Protein AF-A0A7D5VHL8-F1 (afdb_monomer_lite)

Sequence (225 aa):
MEPAWRPARVWLAHGKPDTALLARLDRTSLWRVLCEPDAEGSFYRVLLALLDDAEPLGPAGEFLARLASCPGGEVAVSTLLSQLATYTARSESSEVTERAVGLWRAALDANLPAAALRGAGHFVFAAGFDQDLWLELTVATLAQQPDLEDADYLVKRAARTPASPGAQSIAAAALDHGPVNGYRSRTVRRAADLYAAAPAENTPEREALRVALINAGAIDAAYGS

pLDDT: mean 90.35, std 9.44, range [46.06, 98.62]

Secondary structure (DSSP, 8-state):
---THHHHHHHHHH----HHHHHHS-HHHHHHHHTSTT-HHHHHHHHHHHHTT-GGG--HHHHHHHHHTSTTHHHHHHHHHHHHHHHHHH---HHHHHHHHHHHHHHHHTT--GGGGGGGGGGGG-TTS-HHHHHHHHHHHHHH-S--TTHHHHHHHHTTSTTSHHHHHHHHHHHHTS--STTHHHHHHHHHHHHHHS-SS--HHHHHHHHHHHHTT-HHHHH--

Structure (mmCIF, N/CA/C/O backbone):
data_AF-A0A7D5VHL8-F1
#
_entry.id   AF-A0A7D5VHL8-F1
#
loop_
_atom_site.group_PDB
_atom_site.id
_atom_site.type_symbol
_atom_site.label_atom_id
_atom_site.label_alt_id
_atom_site.label_comp_id
_atom_site.label_asym_id
_atom_site.label_entity_id
_atom_site.label_seq_id
_atom_site.pdbx_PDB_ins_code
_atom_site.Cartn_x
_atom_site.Cartn_y
_atom_site.Cartn_z
_atom_site.occupancy
_atom_site.B_iso_or_equiv
_atom_site.auth_seq_id
_atom_site.auth_comp_id
_atom_site.auth_asym_id
_atom_site.auth_atom_id
_atom_site.pdbx_PDB_model_num
ATOM 1 N N . MET A 1 1 ? -18.638 -1.218 40.439 1.00 46.06 1 MET A N 1
ATOM 2 C CA . MET A 1 1 ? -18.248 -0.615 39.147 1.00 46.06 1 MET A CA 1
ATOM 3 C C . MET A 1 1 ? -17.234 -1.532 38.504 1.00 46.06 1 MET A C 1
ATOM 5 O O . MET A 1 1 ? -16.158 -1.699 39.066 1.00 46.06 1 MET A O 1
ATOM 9 N N . GLU A 1 2 ? -17.581 -2.174 37.391 1.00 52.50 2 GLU A N 1
ATOM 10 C CA . GLU A 1 2 ? -16.559 -2.834 36.578 1.00 52.50 2 GLU A CA 1
ATOM 11 C C . GLU A 1 2 ? -15.638 -1.765 35.977 1.00 52.50 2 GLU A C 1
ATOM 13 O O . GLU A 1 2 ? -16.123 -0.699 35.589 1.00 52.50 2 GLU A O 1
ATOM 18 N N . PRO A 1 3 ? -14.318 -1.996 35.914 1.00 58.75 3 PRO A N 1
ATOM 19 C CA . PRO A 1 3 ? -13.416 -1.037 35.301 1.00 58.75 3 PRO A CA 1
ATOM 20 C C . PRO A 1 3 ? -13.814 -0.811 33.838 1.00 58.75 3 PRO A C 1
ATOM 22 O O . PRO A 1 3 ? -13.892 -1.775 33.078 1.00 58.75 3 PRO A O 1
ATOM 25 N N . ALA A 1 4 ? -14.001 0.445 33.423 1.00 61.06 4 ALA A N 1
ATOM 26 C CA . ALA A 1 4 ? -14.393 0.818 32.055 1.00 61.06 4 ALA A CA 1
ATOM 27 C C . ALA A 1 4 ? -13.437 0.300 30.952 1.00 61.06 4 ALA A C 1
ATOM 29 O O . ALA A 1 4 ? -13.804 0.256 29.781 1.00 61.06 4 ALA A O 1
ATOM 30 N N . TRP A 1 5 ? -12.234 -0.163 31.319 1.00 58.91 5 TRP A N 1
ATOM 31 C CA . TRP A 1 5 ? -11.288 -0.821 30.413 1.00 58.91 5 TRP A CA 1
ATOM 32 C C . TRP A 1 5 ? -11.603 -2.280 30.098 1.00 58.91 5 TRP A C 1
ATOM 34 O O . TRP A 1 5 ? -11.213 -2.759 29.033 1.00 58.91 5 TRP A O 1
ATOM 44 N N . ARG A 1 6 ? -12.325 -2.990 30.972 1.00 75.12 6 ARG A N 1
ATOM 45 C CA . ARG A 1 6 ? -12.682 -4.392 30.724 1.00 75.12 6 ARG A CA 1
ATOM 46 C C . ARG A 1 6 ? -13.590 -4.548 29.499 1.00 75.12 6 ARG A C 1
ATOM 48 O O . ARG A 1 6 ? -13.253 -5.388 28.671 1.00 75.12 6 ARG A O 1
ATOM 55 N N . PRO A 1 7 ? -14.650 -3.734 29.304 1.00 81.12 7 PRO A N 1
ATOM 56 C CA . PRO A 1 7 ? -15.455 -3.787 28.083 1.00 81.12 7 PRO A CA 1
ATOM 57 C C . PRO A 1 7 ? -14.637 -3.592 26.801 1.00 81.12 7 PRO A C 1
ATOM 59 O O . PRO A 1 7 ? -14.785 -4.370 25.862 1.00 81.12 7 PRO A O 1
ATOM 62 N N . ALA A 1 8 ? -13.730 -2.609 26.779 1.00 83.94 8 ALA A N 1
ATOM 63 C CA . ALA A 1 8 ? -12.878 -2.346 25.620 1.00 83.94 8 ALA A CA 1
ATOM 64 C C . ALA A 1 8 ? -11.925 -3.513 25.329 1.00 83.94 8 ALA A C 1
ATOM 66 O O . ALA A 1 8 ? -11.860 -3.982 24.196 1.00 83.94 8 ALA A O 1
ATOM 67 N N . ARG A 1 9 ? -11.236 -4.037 26.352 1.00 84.19 9 ARG A N 1
ATOM 68 C CA . ARG A 1 9 ? -10.316 -5.169 26.175 1.00 84.19 9 ARG A CA 1
ATOM 69 C C . ARG A 1 9 ? -11.050 -6.447 25.751 1.00 84.19 9 ARG A C 1
ATOM 71 O O . ARG A 1 9 ? -10.564 -7.166 24.884 1.00 84.19 9 ARG A O 1
ATOM 78 N N . VAL A 1 10 ? -12.223 -6.725 26.324 1.00 85.25 10 VAL A N 1
ATOM 79 C CA . VAL A 1 10 ? -13.041 -7.893 25.949 1.00 85.25 10 VAL A CA 1
ATOM 80 C C . VAL A 1 10 ? -13.522 -7.779 24.504 1.00 85.25 10 VAL A C 1
ATOM 82 O O . VAL A 1 10 ? -13.441 -8.758 23.761 1.00 85.25 10 VAL A O 1
ATOM 85 N N . TRP A 1 11 ? -13.978 -6.596 24.084 1.00 86.50 11 TRP A N 1
ATOM 86 C CA . TRP A 1 11 ? -14.375 -6.374 22.696 1.00 86.50 11 TRP A CA 1
ATOM 87 C C . TRP A 1 11 ? -13.192 -6.523 21.731 1.00 86.50 11 TRP A C 1
ATOM 89 O O . TRP A 1 11 ? -13.307 -7.238 20.741 1.00 86.50 11 TRP A O 1
ATOM 99 N N . LEU A 1 12 ? -12.033 -5.942 22.041 1.00 85.94 12 LEU A N 1
ATOM 100 C CA . LEU A 1 12 ? -10.838 -6.080 21.204 1.00 85.94 12 LEU A CA 1
ATOM 101 C C . LEU A 1 12 ? -10.347 -7.533 21.090 1.00 85.94 12 LEU A C 1
ATOM 103 O O . LEU A 1 12 ? -9.818 -7.914 20.052 1.00 85.94 12 LEU A O 1
ATOM 107 N N . ALA A 1 13 ? -10.569 -8.372 22.104 1.00 83.75 13 ALA A N 1
ATOM 108 C CA . ALA A 1 13 ? -10.206 -9.788 22.048 1.00 83.75 13 ALA A CA 1
ATOM 109 C C . ALA A 1 13 ? -11.242 -10.655 21.298 1.00 83.75 13 ALA A C 1
ATOM 111 O O . ALA A 1 13 ? -10.891 -11.532 20.502 1.00 83.75 13 ALA A O 1
ATOM 112 N N . HIS A 1 14 ? -12.537 -10.433 21.540 1.00 81.81 14 HIS A N 1
ATOM 113 C CA . HIS A 1 14 ? -13.592 -11.392 21.167 1.00 81.81 14 HIS A CA 1
ATOM 114 C C . HIS A 1 14 ? -14.810 -10.776 20.473 1.00 81.81 14 HIS A C 1
ATOM 116 O O . HIS A 1 14 ? -15.692 -11.504 20.017 1.00 81.81 14 HIS A O 1
ATOM 122 N N . GLY A 1 15 ? -14.884 -9.453 20.416 1.00 77.75 15 GLY A N 1
ATOM 123 C CA . GLY A 1 15 ? -16.031 -8.717 19.918 1.00 77.75 15 GLY A CA 1
ATOM 124 C C . GLY A 1 15 ? -16.278 -8.905 18.426 1.00 77.75 15 GLY A C 1
ATOM 125 O O . GLY A 1 15 ? -15.373 -9.193 17.641 1.00 77.75 15 GLY A O 1
ATOM 126 N N . LYS A 1 16 ? -17.536 -8.714 18.037 1.00 79.50 16 LYS A N 1
ATOM 127 C CA . LYS A 1 16 ? -17.925 -8.490 16.644 1.00 79.50 16 LYS A CA 1
ATOM 128 C C . LYS A 1 16 ? -18.047 -6.982 16.396 1.00 79.50 16 LYS A C 1
ATOM 130 O O . LYS A 1 16 ? -18.300 -6.249 17.360 1.00 79.50 16 LYS A O 1
ATOM 135 N N . PRO A 1 17 ? -17.854 -6.515 15.154 1.00 76.81 17 PRO A N 1
ATOM 136 C CA . PRO A 1 17 ? -18.277 -5.173 14.784 1.00 76.81 17 PRO A CA 1
ATOM 137 C C . PRO A 1 17 ? -19.795 -5.086 14.990 1.00 76.81 17 PRO A C 1
ATOM 139 O O . PRO A 1 17 ? -20.558 -5.847 14.405 1.00 76.81 17 PRO A O 1
ATOM 142 N N . ASP A 1 18 ? -20.204 -4.261 15.948 1.00 81.81 18 ASP A N 1
ATOM 143 C CA . ASP A 1 18 ? -21.601 -3.980 16.269 1.00 81.81 18 ASP A CA 1
ATOM 144 C C . ASP A 1 18 ? -21.685 -2.501 16.635 1.00 81.81 18 ASP A C 1
ATOM 146 O O . ASP A 1 18 ? -21.065 -2.047 17.604 1.00 81.81 18 ASP A O 1
ATOM 150 N N . THR A 1 19 ? -22.420 -1.742 15.830 1.00 79.12 19 THR A N 1
ATOM 151 C CA . THR A 1 19 ? -22.494 -0.283 15.923 1.00 79.12 19 THR A CA 1
ATOM 152 C C . THR A 1 19 ? -23.014 0.181 17.284 1.00 79.12 19 THR A C 1
ATOM 154 O O . THR A 1 19 ? -22.469 1.116 17.875 1.00 79.12 19 THR A O 1
ATOM 157 N N . ALA A 1 20 ? -24.026 -0.495 17.835 1.00 81.81 20 ALA A N 1
ATOM 158 C CA . ALA A 1 20 ? -24.626 -0.122 19.114 1.00 81.81 20 ALA A CA 1
ATOM 159 C C . ALA A 1 20 ? -23.682 -0.403 20.291 1.00 81.81 20 ALA A C 1
ATOM 161 O O . ALA A 1 20 ? -23.607 0.387 21.237 1.00 81.81 20 ALA A O 1
ATOM 162 N N . LEU A 1 21 ? -22.935 -1.506 20.239 1.00 81.38 21 LEU A N 1
ATOM 163 C CA . LEU A 1 21 ? -21.923 -1.838 21.235 1.00 81.38 21 LEU A CA 1
ATOM 164 C C . LEU A 1 21 ? -20.735 -0.877 21.153 1.00 81.38 21 LEU A C 1
ATOM 166 O O . LEU A 1 21 ? -20.319 -0.339 22.179 1.00 81.38 21 LEU A O 1
ATOM 170 N N . LEU A 1 22 ? -20.228 -0.612 19.948 1.00 82.81 22 LEU A N 1
ATOM 171 C CA . LEU A 1 22 ? -19.111 0.305 19.715 1.00 82.81 22 LEU A CA 1
ATOM 172 C C . LEU A 1 22 ? -19.430 1.745 20.141 1.00 82.81 22 LEU A C 1
ATOM 174 O O . LEU A 1 22 ? -18.562 2.435 20.682 1.00 82.81 22 LEU A O 1
ATOM 178 N N . ALA A 1 23 ? -20.673 2.196 19.952 1.00 84.06 23 ALA A N 1
ATOM 179 C CA . ALA A 1 23 ? -21.136 3.505 20.420 1.00 84.06 23 ALA A CA 1
ATOM 180 C C . ALA A 1 23 ? -21.144 3.621 21.956 1.00 84.06 23 ALA A C 1
ATOM 182 O O . ALA A 1 23 ? -21.039 4.720 22.499 1.00 84.06 23 ALA A O 1
ATOM 183 N N . ARG A 1 24 ? -21.242 2.492 22.669 1.00 84.44 24 ARG A N 1
ATOM 184 C CA . ARG A 1 24 ? -21.275 2.432 24.140 1.00 84.44 24 ARG A CA 1
ATOM 185 C C . ARG A 1 24 ? -19.906 2.209 24.778 1.00 84.44 24 ARG A C 1
ATOM 187 O O . ARG A 1 24 ? -19.804 2.284 26.004 1.00 84.44 24 ARG A O 1
ATOM 194 N N . LEU A 1 25 ? -18.870 1.910 23.992 1.00 84.31 25 LEU A N 1
ATOM 195 C CA . LEU A 1 25 ? -17.514 1.759 24.516 1.00 84.31 25 LEU A CA 1
ATOM 196 C C . LEU A 1 25 ? -16.964 3.114 24.976 1.00 84.31 25 LEU A C 1
ATOM 198 O O . LEU A 1 25 ? -17.013 4.104 24.245 1.00 84.31 25 LEU A O 1
ATOM 202 N N . ASP A 1 26 ? -16.376 3.143 26.175 1.00 86.12 26 ASP A N 1
ATOM 203 C CA . ASP A 1 26 ? -15.613 4.305 26.630 1.00 86.12 26 ASP A CA 1
ATOM 204 C C . ASP A 1 26 ? -14.389 4.501 25.726 1.00 86.12 26 ASP A C 1
ATOM 206 O O . ASP A 1 26 ? -13.457 3.689 25.718 1.00 86.12 26 ASP A O 1
ATOM 210 N N . ARG A 1 27 ? -14.383 5.612 24.984 1.00 86.56 27 ARG A N 1
ATOM 211 C CA . ARG A 1 27 ? -13.317 5.972 24.040 1.00 86.56 27 ARG A CA 1
ATOM 212 C C . ARG A 1 27 ? -11.963 6.045 24.719 1.00 86.56 27 ARG A C 1
ATOM 214 O O . ARG A 1 27 ? -10.974 5.579 24.163 1.00 86.56 27 ARG A O 1
ATOM 221 N N . THR A 1 28 ? -11.915 6.603 25.925 1.00 87.44 28 THR A N 1
ATOM 222 C CA . THR A 1 28 ? -10.659 6.762 26.664 1.00 87.44 28 THR A CA 1
ATOM 223 C C . THR A 1 28 ? -10.057 5.402 26.987 1.00 87.44 28 THR A C 1
ATOM 225 O O . THR A 1 28 ? -8.856 5.191 26.833 1.00 87.44 28 THR A O 1
ATOM 228 N N . SER A 1 29 ? -10.896 4.457 27.403 1.00 86.19 29 SER A N 1
ATOM 229 C CA . SER A 1 29 ? -10.467 3.096 27.690 1.00 86.19 29 SER A CA 1
ATOM 230 C C . SER A 1 29 ? -10.122 2.287 26.443 1.00 86.19 29 SER A C 1
ATOM 232 O O . SER A 1 29 ? -9.168 1.519 26.506 1.00 86.19 29 SER A O 1
ATOM 234 N N . LEU A 1 30 ? -10.825 2.478 25.321 1.00 88.25 30 LEU A N 1
ATOM 235 C CA . LEU A 1 30 ? -10.459 1.867 24.038 1.00 88.25 30 LEU A CA 1
ATOM 236 C C . LEU A 1 30 ? -9.043 2.274 23.616 1.00 88.25 30 LEU A C 1
ATOM 238 O O . LEU A 1 30 ? -8.204 1.411 23.375 1.00 88.25 30 LEU A O 1
ATOM 242 N N . TRP A 1 31 ? -8.757 3.577 23.611 1.00 90.06 31 TRP A N 1
ATOM 243 C CA . TRP A 1 31 ? -7.435 4.090 23.243 1.00 90.06 31 TRP A CA 1
ATOM 244 C C . TRP A 1 31 ? -6.340 3.669 24.216 1.00 90.06 31 TRP A C 1
ATOM 246 O O . TRP A 1 31 ? -5.228 3.387 23.786 1.00 90.06 31 TRP A O 1
ATOM 256 N N . ARG A 1 32 ? -6.657 3.558 25.512 1.00 88.75 32 ARG A N 1
ATOM 257 C CA . ARG A 1 32 ? -5.708 3.040 26.502 1.00 88.75 32 ARG A CA 1
ATOM 258 C C . ARG A 1 32 ? -5.246 1.628 26.150 1.00 88.75 32 ARG A C 1
ATOM 260 O O . ARG A 1 32 ? -4.058 1.376 26.230 1.00 88.75 32 ARG A O 1
ATOM 267 N N . VAL A 1 33 ? -6.167 0.748 25.747 1.00 87.94 33 VAL A N 1
ATOM 268 C CA . VAL A 1 33 ? -5.831 -0.633 25.362 1.00 87.94 33 VAL A CA 1
ATOM 269 C C . VAL A 1 33 ? -5.127 -0.675 24.003 1.00 87.94 33 VAL A C 1
ATOM 271 O O . VAL A 1 33 ? -4.179 -1.429 23.845 1.00 87.94 33 VAL A O 1
ATOM 274 N N . LEU A 1 34 ? -5.546 0.139 23.029 1.00 88.25 34 LEU A N 1
ATOM 275 C CA . LEU A 1 34 ? -4.922 0.160 21.698 1.00 88.25 34 LEU A CA 1
ATOM 276 C C . LEU A 1 34 ? -3.485 0.694 21.698 1.00 88.25 34 LEU A C 1
ATOM 278 O O . LEU A 1 34 ? -2.695 0.258 20.870 1.00 88.25 34 LEU A O 1
ATOM 282 N N . CYS A 1 35 ? -3.146 1.613 22.607 1.00 89.06 35 CYS A N 1
ATOM 283 C CA . CYS A 1 35 ? -1.777 2.105 22.761 1.00 89.06 35 CYS A CA 1
ATOM 284 C C . CYS A 1 35 ? -0.907 1.213 23.684 1.00 89.06 35 CYS A C 1
ATOM 286 O O . CYS A 1 35 ? 0.214 1.609 24.007 1.00 89.06 35 CYS A O 1
ATOM 288 N N . GLU A 1 36 ? -1.400 0.063 24.170 1.00 86.44 36 GLU A N 1
ATOM 289 C CA . GLU A 1 36 ? -0.562 -0.893 24.912 1.00 86.44 36 GLU A CA 1
ATOM 290 C C . GLU A 1 36 ? 0.366 -1.656 23.941 1.00 86.44 36 GLU A C 1
ATOM 292 O O . GLU A 1 36 ? -0.081 -2.042 22.861 1.00 86.44 36 GLU A O 1
ATOM 297 N N . PRO A 1 37 ? 1.632 -1.936 24.315 1.00 72.56 37 PRO A N 1
ATOM 298 C CA . PRO A 1 37 ? 2.600 -2.595 23.428 1.00 72.56 37 PRO A CA 1
ATOM 299 C C . PRO A 1 37 ? 2.159 -3.964 22.881 1.00 72.56 37 PRO A C 1
ATOM 301 O O . PRO A 1 37 ? 2.514 -4.315 21.762 1.00 72.56 37 PRO A O 1
ATOM 304 N N . ASP A 1 38 ? 1.353 -4.719 23.636 1.00 69.88 38 ASP A N 1
ATOM 305 C CA . ASP A 1 38 ? 0.934 -6.089 23.294 1.00 69.88 38 ASP A CA 1
ATOM 306 C C . ASP A 1 38 ? -0.463 -6.154 22.638 1.00 69.88 38 ASP A C 1
ATOM 308 O O . ASP A 1 38 ? -1.176 -7.159 22.729 1.00 69.88 38 ASP A O 1
ATOM 312 N N . ALA A 1 39 ? -0.908 -5.071 21.994 1.00 69.50 39 ALA A N 1
ATOM 313 C CA . ALA A 1 39 ? -2.257 -4.968 21.440 1.00 69.50 39 ALA A CA 1
ATOM 314 C C . ALA A 1 39 ? -2.473 -5.713 20.101 1.00 69.50 39 ALA A C 1
ATOM 316 O O . ALA A 1 39 ? -3.564 -5.611 19.548 1.00 69.50 39 ALA A O 1
ATOM 317 N N . GLU A 1 40 ? -1.521 -6.499 19.582 1.00 62.25 40 GLU A N 1
ATOM 318 C CA . GLU A 1 40 ? -1.589 -7.100 18.230 1.00 62.25 40 GLU A CA 1
ATOM 319 C C . GLU A 1 40 ? -2.887 -7.872 17.925 1.00 62.25 40 GLU A C 1
ATOM 321 O O . GLU A 1 40 ? -3.483 -7.701 16.858 1.00 62.25 40 GLU A O 1
ATOM 326 N N . GLY A 1 41 ? -3.389 -8.677 18.872 1.00 62.81 41 GLY A N 1
ATOM 327 C CA . GLY A 1 41 ? -4.651 -9.419 18.705 1.00 62.81 41 GLY A CA 1
ATOM 328 C C . GLY A 1 41 ? -5.893 -8.523 18.563 1.00 62.81 41 GLY A C 1
ATOM 329 O O . GLY A 1 41 ? -6.932 -8.968 18.075 1.00 62.81 41 GLY A O 1
ATOM 330 N N . SER A 1 42 ? -5.770 -7.254 18.952 1.00 76.31 42 SER A N 1
ATOM 331 C CA . SER A 1 42 ? -6.830 -6.244 18.966 1.00 76.31 42 SER A CA 1
ATOM 332 C C . SER A 1 42 ? -7.054 -5.599 17.595 1.00 76.31 42 SER A C 1
ATOM 334 O O . SER A 1 42 ? -8.172 -5.177 17.286 1.00 76.31 42 SER A O 1
ATOM 336 N N . PHE A 1 43 ? -6.024 -5.544 16.741 1.00 82.12 43 PHE A N 1
ATOM 337 C CA . PHE A 1 43 ? -6.090 -4.825 15.461 1.00 82.12 43 PHE A CA 1
ATOM 338 C C . PHE A 1 43 ? -6.989 -5.510 14.437 1.00 82.12 43 PHE A C 1
ATOM 340 O O . PHE A 1 43 ? -7.682 -4.827 13.686 1.00 82.12 43 PHE A O 1
ATOM 347 N N . TYR A 1 44 ? -7.101 -6.839 14.482 1.00 83.00 44 TYR A N 1
ATOM 348 C CA . TYR A 1 44 ? -8.023 -7.558 13.605 1.00 83.00 44 TYR A CA 1
ATOM 349 C C . TYR A 1 44 ? -9.492 -7.179 13.869 1.00 83.00 44 TYR A C 1
ATOM 351 O O . TYR A 1 44 ? -10.298 -7.112 12.944 1.00 83.00 44 TYR A O 1
ATOM 359 N N . ARG A 1 45 ? -9.868 -6.879 15.122 1.00 86.69 45 ARG A N 1
ATOM 360 C CA . ARG A 1 45 ? -11.236 -6.427 15.448 1.00 86.69 45 ARG A CA 1
ATOM 361 C C . ARG A 1 45 ? -11.493 -4.999 15.004 1.00 86.69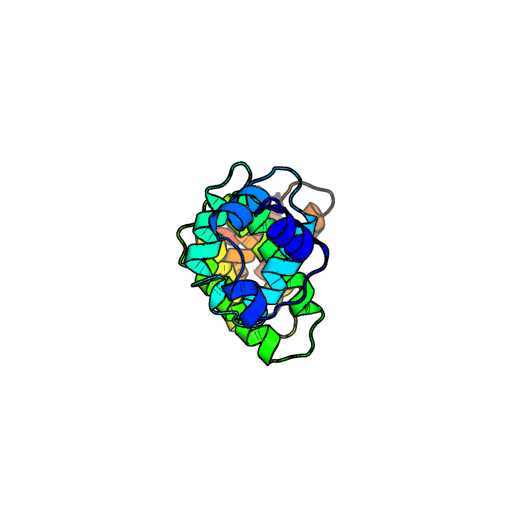 45 ARG A C 1
ATOM 363 O O . ARG A 1 45 ? -12.570 -4.717 14.484 1.00 86.69 45 ARG A O 1
ATOM 370 N N . VAL A 1 46 ? -10.500 -4.130 15.168 1.00 88.19 46 VAL A N 1
ATOM 371 C CA . VAL A 1 46 ? -10.537 -2.762 14.640 1.00 88.19 46 VAL A CA 1
ATOM 372 C C . VAL A 1 46 ? -10.694 -2.782 13.123 1.00 88.19 46 VAL A C 1
ATOM 374 O O . VAL A 1 46 ? -11.572 -2.103 12.605 1.00 88.19 46 VAL A O 1
ATOM 377 N N . LEU A 1 47 ? -9.916 -3.611 12.424 1.00 89.31 47 LEU A N 1
ATOM 378 C CA . LEU A 1 47 ? -10.011 -3.797 10.979 1.00 89.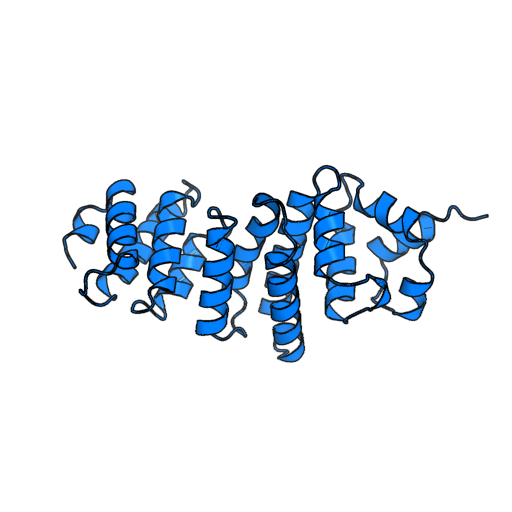31 47 LEU A CA 1
ATOM 379 C C . LEU A 1 47 ? -11.435 -4.162 10.543 1.00 89.31 47 LEU A C 1
ATOM 381 O O . LEU A 1 47 ? -11.985 -3.522 9.653 1.00 89.31 47 LEU A O 1
ATOM 385 N N . LEU A 1 48 ? -12.039 -5.170 11.179 1.00 87.50 48 LEU A N 1
ATOM 386 C CA . LEU A 1 48 ? -13.403 -5.589 10.851 1.00 87.50 48 LEU A CA 1
ATOM 387 C C . LEU A 1 48 ? -14.430 -4.480 11.110 1.00 87.50 48 LEU A C 1
ATOM 389 O O . LEU A 1 48 ? -15.376 -4.357 10.347 1.00 87.50 48 LEU A O 1
ATOM 393 N N . ALA A 1 49 ? -14.246 -3.671 12.155 1.00 88.38 49 ALA A N 1
ATOM 394 C CA . ALA A 1 49 ? -15.118 -2.531 12.428 1.00 88.38 49 ALA A CA 1
ATOM 395 C C . ALA A 1 49 ? -14.951 -1.399 11.402 1.00 88.38 49 ALA A C 1
ATOM 397 O O . ALA A 1 49 ? -15.947 -0.838 10.960 1.00 88.38 49 ALA A O 1
ATOM 398 N N . LEU A 1 50 ? -13.721 -1.100 10.975 1.00 87.88 50 LEU A N 1
ATOM 399 C CA . LEU A 1 50 ? -13.462 -0.125 9.910 1.00 87.88 50 LEU A CA 1
ATOM 400 C C . LEU A 1 50 ? -14.037 -0.588 8.559 1.00 87.88 50 LEU A C 1
ATOM 402 O O . LEU A 1 50 ? -14.548 0.224 7.797 1.00 87.88 50 LEU A O 1
ATOM 406 N N . LEU A 1 51 ? -13.997 -1.894 8.275 1.00 87.06 51 LEU A N 1
ATOM 407 C CA . LEU A 1 51 ? -14.598 -2.496 7.079 1.00 87.06 51 LEU A CA 1
ATOM 408 C C . LEU A 1 51 ? -16.127 -2.582 7.115 1.00 87.06 51 LEU A C 1
ATOM 410 O O . LEU A 1 51 ? -16.735 -2.784 6.068 1.00 87.06 51 LEU A O 1
ATOM 414 N N . ASP A 1 52 ? -16.758 -2.477 8.278 1.00 82.69 52 ASP A N 1
ATOM 415 C CA . ASP A 1 52 ? -18.222 -2.445 8.394 1.00 82.69 52 ASP A CA 1
ATOM 416 C C . ASP A 1 52 ? -18.768 -1.009 8.304 1.00 82.69 52 ASP A C 1
ATOM 418 O O . ASP A 1 52 ? -19.947 -0.778 8.547 1.00 82.69 52 ASP A O 1
ATOM 422 N N . ASP A 1 53 ? -17.889 -0.042 7.994 1.00 67.88 53 ASP A N 1
ATOM 423 C CA . ASP A 1 53 ? -18.143 1.397 8.111 1.00 67.88 53 ASP A CA 1
ATOM 424 C C . ASP A 1 53 ? -18.800 1.732 9.452 1.00 67.88 53 ASP A C 1
ATOM 426 O O . ASP A 1 53 ? -19.790 2.461 9.547 1.00 67.88 53 ASP A O 1
ATOM 430 N N . ALA A 1 54 ? -18.273 1.123 10.521 1.00 59.41 54 ALA A N 1
ATOM 431 C CA . ALA A 1 54 ? -18.755 1.386 11.855 1.00 59.41 54 ALA A CA 1
ATOM 432 C C . ALA A 1 54 ? -18.375 2.828 12.217 1.00 59.41 54 ALA A C 1
ATOM 434 O O . ALA A 1 54 ? -17.362 3.078 12.881 1.00 59.41 54 ALA A O 1
ATOM 435 N N . GLU A 1 55 ? -19.281 3.744 11.873 1.00 63.38 55 GLU A N 1
ATOM 436 C CA . GLU A 1 55 ? -19.340 5.155 12.249 1.00 63.38 55 GLU A CA 1
ATOM 437 C C . GLU A 1 55 ? -18.898 5.420 13.700 1.00 63.38 55 GLU A C 1
ATOM 439 O O . GLU A 1 55 ? -18.223 6.424 13.943 1.00 63.38 55 GLU A O 1
ATOM 444 N N . PRO A 1 56 ? -19.146 4.522 14.686 1.00 71.69 56 PRO A N 1
ATOM 445 C CA . PRO A 1 56 ? -18.646 4.725 16.027 1.00 71.69 56 PRO A CA 1
ATOM 446 C C . PRO A 1 56 ? -17.134 4.909 16.098 1.00 71.69 56 PRO A C 1
ATOM 448 O O . PRO A 1 56 ? -16.697 5.661 16.956 1.00 71.69 56 PRO A O 1
ATOM 451 N N . LEU A 1 57 ? -16.301 4.237 15.295 1.00 81.81 57 LEU A N 1
ATOM 452 C CA . LEU A 1 57 ? -14.842 4.425 15.371 1.00 81.81 57 LEU A CA 1
ATOM 453 C C . LEU A 1 57 ? -14.379 5.817 14.915 1.00 81.81 57 LEU A C 1
ATOM 455 O O . LEU A 1 57 ? -13.276 6.221 15.289 1.00 81.81 57 LEU A O 1
ATOM 459 N N . GLY A 1 58 ? -15.262 6.569 14.257 1.00 85.31 58 GLY A N 1
ATOM 460 C CA . GLY A 1 58 ? -14.963 7.845 13.629 1.00 85.31 58 GLY A CA 1
ATOM 461 C C . GLY A 1 58 ? -14.342 7.659 12.241 1.00 85.31 58 GLY A C 1
ATOM 462 O O . GLY A 1 58 ? -14.172 6.526 11.782 1.00 85.31 58 GLY A O 1
ATOM 463 N N . PRO A 1 59 ? -13.989 8.766 11.568 1.00 89.75 59 PRO A N 1
ATOM 464 C CA . PRO A 1 59 ? -13.373 8.723 10.248 1.00 89.75 59 PRO A CA 1
ATOM 465 C C . PRO A 1 59 ? -12.088 7.888 10.254 1.00 89.75 59 PRO A C 1
ATOM 467 O O . PRO A 1 59 ? -11.230 8.058 11.123 1.00 89.75 59 PRO A O 1
ATOM 470 N N . ALA A 1 60 ? -11.927 7.011 9.260 1.00 91.44 60 ALA A N 1
ATOM 471 C CA . ALA A 1 60 ? -10.802 6.077 9.209 1.00 91.44 60 ALA A CA 1
ATOM 472 C C . ALA A 1 60 ? -9.436 6.781 9.247 1.00 91.44 60 ALA A C 1
ATOM 474 O O . ALA A 1 60 ? -8.558 6.361 9.995 1.00 91.44 60 ALA A O 1
ATOM 475 N N . GLY A 1 61 ? -9.267 7.880 8.504 1.00 93.44 61 GLY A N 1
ATOM 476 C CA . GLY A 1 61 ? -8.013 8.639 8.495 1.00 93.44 61 GLY A CA 1
ATOM 477 C C . GLY A 1 61 ? -7.656 9.202 9.875 1.00 93.44 61 GLY A C 1
ATOM 478 O O . GLY A 1 61 ? -6.533 9.029 10.344 1.00 93.44 61 GLY A O 1
ATOM 479 N N . GLU A 1 62 ? -8.627 9.790 10.581 1.00 93.69 62 GLU A N 1
ATOM 480 C CA . GLU A 1 62 ? -8.430 10.299 11.946 1.00 93.69 62 GLU A CA 1
ATOM 481 C C . GLU A 1 62 ? -8.102 9.174 12.933 1.00 93.69 62 GLU A C 1
ATOM 483 O O . GLU A 1 62 ? -7.239 9.329 13.803 1.00 93.69 62 GLU A O 1
ATOM 488 N N . PHE A 1 63 ? -8.765 8.023 12.785 1.00 93.44 63 PHE A N 1
ATOM 489 C CA . PHE A 1 63 ? -8.485 6.845 13.595 1.00 93.44 63 PHE A CA 1
ATOM 490 C C . PHE A 1 63 ? -7.046 6.355 13.384 1.00 93.44 63 PHE A C 1
ATOM 492 O O . PHE A 1 63 ? -6.323 6.139 14.359 1.00 93.44 63 PHE A O 1
ATOM 499 N N . LEU A 1 64 ? -6.613 6.210 12.128 1.00 94.88 64 LEU A N 1
ATOM 500 C CA . LEU A 1 64 ? -5.264 5.756 11.784 1.00 94.88 64 LEU A CA 1
ATOM 501 C C . LEU A 1 64 ? -4.197 6.748 12.259 1.00 94.88 64 LEU A C 1
ATOM 503 O O . LEU A 1 64 ? -3.209 6.322 12.853 1.00 94.88 64 LEU A O 1
ATOM 507 N N . ALA A 1 65 ? -4.417 8.055 12.089 1.00 95.88 65 ALA A N 1
ATOM 508 C CA . ALA A 1 65 ? -3.504 9.089 12.577 1.00 95.88 65 ALA A CA 1
ATOM 509 C C . ALA A 1 65 ? -3.358 9.048 14.102 1.00 95.88 65 ALA A C 1
ATOM 511 O O . ALA A 1 65 ? -2.250 9.124 14.642 1.00 95.88 65 ALA A O 1
ATOM 512 N N . ARG A 1 66 ? -4.472 8.865 14.819 1.00 94.75 66 ARG A N 1
ATOM 513 C CA . ARG A 1 66 ? -4.441 8.733 16.275 1.00 94.75 66 ARG A CA 1
ATOM 514 C C . ARG A 1 66 ? -3.737 7.455 16.719 1.00 94.75 66 ARG A C 1
ATOM 516 O O . ARG A 1 66 ? -2.949 7.520 17.661 1.00 94.75 66 ARG A O 1
ATOM 523 N N . LEU A 1 67 ? -3.973 6.328 16.047 1.00 93.69 67 LEU A N 1
ATOM 524 C CA . LEU A 1 67 ? -3.265 5.082 16.341 1.00 93.69 67 LEU A CA 1
ATOM 525 C C . LEU A 1 67 ? -1.760 5.231 16.097 1.00 93.69 67 LEU A C 1
ATOM 527 O O . LEU A 1 67 ? -0.977 4.860 16.966 1.00 93.69 67 LEU A O 1
ATOM 531 N N . ALA A 1 68 ? -1.361 5.855 14.986 1.00 95.00 68 ALA A N 1
ATOM 532 C CA . ALA A 1 68 ? 0.039 6.130 14.667 1.00 95.00 68 ALA A CA 1
ATOM 533 C C . ALA A 1 68 ? 0.741 7.030 15.700 1.00 95.00 68 ALA A C 1
ATOM 535 O O . ALA A 1 68 ? 1.960 6.986 15.813 1.00 95.00 68 ALA A O 1
ATOM 536 N N . SER A 1 69 ? -0.009 7.832 16.465 1.00 94.31 69 SER A N 1
ATOM 537 C CA . SER A 1 69 ? 0.541 8.680 17.534 1.00 94.31 69 SER A CA 1
ATOM 538 C C . SER A 1 69 ? 0.796 7.949 18.864 1.00 94.31 69 SER A C 1
ATOM 540 O O . SER A 1 69 ? 1.436 8.511 19.756 1.00 94.31 69 SER A O 1
ATOM 542 N N . CYS A 1 70 ? 0.305 6.714 19.025 1.00 92.75 70 CYS A N 1
ATOM 543 C CA . CYS A 1 70 ? 0.648 5.871 20.173 1.00 92.75 70 CYS A CA 1
ATOM 544 C C . CYS A 1 70 ? 2.127 5.426 20.093 1.00 92.75 70 CYS A C 1
ATOM 546 O O . CYS A 1 70 ? 2.677 5.317 18.997 1.00 92.75 70 CYS A O 1
ATOM 548 N N . PRO A 1 71 ? 2.779 5.077 21.218 1.00 90.25 71 PRO A N 1
ATOM 549 C CA . PRO A 1 71 ? 4.074 4.394 21.184 1.00 90.25 71 PRO A CA 1
ATOM 550 C C . PRO A 1 71 ? 4.002 3.089 20.368 1.00 90.25 71 PRO A C 1
ATOM 552 O O . PRO A 1 71 ? 3.193 2.220 20.683 1.00 90.25 71 PRO A O 1
ATOM 555 N N . GLY A 1 72 ? 4.829 2.958 19.323 1.00 89.25 72 GLY A N 1
ATOM 556 C CA . GLY A 1 72 ? 4.787 1.822 18.385 1.00 89.25 72 GLY A CA 1
ATOM 557 C C . GLY A 1 72 ? 3.588 1.840 17.424 1.00 89.25 72 GLY A C 1
ATOM 558 O O . GLY A 1 72 ? 3.310 0.844 16.751 1.00 89.25 72 GLY A O 1
ATOM 559 N N . GLY A 1 73 ? 2.864 2.959 17.359 1.00 91.75 73 GLY A N 1
ATOM 560 C CA . GLY A 1 73 ? 1.657 3.130 16.559 1.00 91.75 73 GLY A CA 1
ATOM 561 C C . GLY A 1 73 ? 1.882 2.966 15.059 1.00 91.75 73 GLY A C 1
ATOM 562 O O . GLY A 1 73 ? 1.007 2.463 14.357 1.00 91.75 73 GLY A O 1
ATOM 563 N N . GLU A 1 74 ? 3.058 3.331 14.553 1.00 94.31 74 GLU A N 1
ATOM 564 C CA . GLU A 1 74 ? 3.431 3.127 13.155 1.00 94.31 74 GLU A CA 1
ATOM 565 C C . GLU A 1 74 ? 3.472 1.636 12.785 1.00 94.31 74 GLU A C 1
ATOM 567 O O . GLU A 1 74 ? 2.935 1.241 11.752 1.00 94.31 74 GLU A O 1
ATOM 572 N N . VAL A 1 75 ? 4.003 0.780 13.663 1.00 93.00 75 VAL A N 1
ATOM 573 C CA . VAL A 1 75 ? 4.013 -0.679 13.455 1.00 93.00 75 VAL A CA 1
ATOM 574 C C . VAL A 1 75 ? 2.589 -1.233 13.507 1.00 93.00 75 VAL A C 1
ATOM 576 O O . VAL A 1 75 ? 2.223 -2.078 12.687 1.00 93.00 75 VAL A O 1
ATOM 579 N N . ALA A 1 76 ? 1.762 -0.724 14.424 1.00 92.12 76 ALA A N 1
ATOM 580 C CA . ALA A 1 76 ? 0.358 -1.112 14.540 1.00 92.12 76 ALA A CA 1
ATOM 581 C C . ALA A 1 76 ? -0.451 -0.769 13.278 1.00 92.12 76 ALA A C 1
ATOM 583 O O . ALA A 1 76 ? -1.180 -1.618 12.764 1.00 92.12 76 ALA A O 1
ATOM 584 N N . VAL A 1 77 ? -0.297 0.447 12.745 1.00 95.31 77 VAL A N 1
ATOM 585 C CA . VAL A 1 77 ? -0.971 0.867 11.506 1.00 95.31 77 VAL A CA 1
ATOM 586 C C . VAL A 1 77 ? -0.462 0.074 10.304 1.00 95.31 77 VAL A C 1
ATOM 588 O O . VAL A 1 77 ? -1.280 -0.419 9.528 1.00 95.31 77 VAL A O 1
ATOM 591 N N . SER A 1 78 ? 0.854 -0.136 10.192 1.00 96.06 78 SER A N 1
ATOM 592 C CA . SER A 1 78 ? 1.431 -0.978 9.137 1.00 96.06 78 SER A CA 1
ATOM 593 C C . SER A 1 78 ? 0.834 -2.385 9.175 1.00 96.06 78 SER A C 1
ATOM 595 O O . SER A 1 78 ? 0.340 -2.880 8.166 1.00 96.06 78 SER A O 1
ATOM 597 N N . THR A 1 79 ? 0.769 -2.990 10.363 1.00 94.12 79 THR A N 1
ATOM 598 C CA . THR A 1 79 ? 0.169 -4.316 10.574 1.00 94.12 79 THR A CA 1
ATOM 599 C C . THR A 1 79 ? -1.311 -4.343 10.192 1.00 94.12 79 THR A C 1
ATOM 601 O O . THR A 1 79 ? -1.770 -5.302 9.569 1.00 94.12 79 THR A O 1
ATOM 604 N N . LEU A 1 80 ? -2.070 -3.295 10.526 1.00 94.50 80 LEU A N 1
ATOM 605 C CA . LEU A 1 80 ? -3.481 -3.176 10.157 1.00 94.50 80 LEU A CA 1
ATOM 606 C C . LEU A 1 80 ? -3.654 -3.130 8.631 1.00 94.50 80 LEU A C 1
ATOM 608 O O . LEU A 1 80 ? -4.519 -3.833 8.107 1.00 94.50 80 LEU A O 1
ATOM 612 N N . LEU A 1 81 ? -2.812 -2.381 7.909 1.00 96.62 81 LEU A N 1
ATOM 613 C CA . LEU A 1 81 ? -2.819 -2.350 6.440 1.00 96.62 81 LEU A CA 1
ATOM 614 C C . LEU A 1 81 ? -2.457 -3.717 5.835 1.00 96.62 81 LEU A C 1
ATOM 616 O O . LEU A 1 81 ? -3.150 -4.175 4.925 1.00 96.62 81 LEU A O 1
ATOM 620 N N . SER A 1 82 ? -1.461 -4.420 6.384 1.00 95.88 82 SER A N 1
ATOM 621 C CA . SER A 1 82 ? -1.108 -5.787 5.963 1.00 95.88 82 SER A CA 1
ATOM 622 C C . SER A 1 82 ? -2.269 -6.771 6.170 1.00 95.88 82 SER A C 1
ATOM 624 O O . SER A 1 82 ? -2.572 -7.607 5.307 1.00 95.88 82 SER A O 1
ATOM 626 N N . GLN A 1 83 ? -2.968 -6.666 7.306 1.00 94.38 83 GLN A N 1
ATOM 627 C CA . GLN A 1 83 ? -4.146 -7.482 7.614 1.00 94.38 83 GLN A CA 1
ATOM 628 C C . GLN A 1 83 ? -5.330 -7.146 6.700 1.00 94.38 83 GLN A C 1
ATOM 630 O O . GLN A 1 83 ? -5.997 -8.067 6.221 1.00 94.38 83 GLN A O 1
ATOM 635 N N . LEU A 1 84 ? -5.566 -5.862 6.413 1.00 95.06 84 LEU A N 1
ATOM 636 C CA . LEU A 1 84 ? -6.583 -5.403 5.465 1.00 95.06 84 LEU A CA 1
ATOM 637 C C . LEU A 1 84 ? -6.327 -5.974 4.070 1.00 95.06 84 LEU A C 1
ATOM 639 O O . LEU A 1 84 ? -7.231 -6.560 3.470 1.00 95.06 84 LEU A O 1
ATOM 643 N N . ALA A 1 85 ? -5.094 -5.868 3.579 1.00 96.06 85 ALA A N 1
ATOM 644 C CA . ALA A 1 85 ? -4.693 -6.421 2.294 1.00 96.06 85 ALA A CA 1
ATOM 645 C C . ALA A 1 85 ? -4.892 -7.942 2.237 1.00 96.06 85 ALA A C 1
ATOM 647 O O . ALA A 1 85 ? -5.474 -8.460 1.284 1.00 96.06 85 ALA A O 1
ATOM 648 N N . THR A 1 86 ? -4.481 -8.658 3.289 1.00 93.69 86 THR A N 1
ATOM 649 C CA . THR A 1 86 ? -4.647 -10.117 3.394 1.00 93.69 86 THR A CA 1
ATOM 650 C C . THR A 1 86 ? -6.118 -10.525 3.418 1.00 93.69 86 THR A C 1
ATOM 652 O O . THR A 1 86 ? -6.506 -11.489 2.756 1.00 93.69 86 THR A O 1
ATOM 655 N N . TYR A 1 87 ? -6.944 -9.809 4.184 1.00 93.31 87 TYR A N 1
ATOM 656 C CA . TYR A 1 87 ? -8.383 -10.048 4.242 1.00 93.31 87 TYR A CA 1
ATOM 657 C C . TYR A 1 87 ? -9.024 -9.817 2.873 1.00 93.31 87 TYR A C 1
ATOM 659 O O . TYR A 1 87 ? -9.766 -10.668 2.389 1.00 93.31 87 TYR A O 1
ATOM 667 N N . THR A 1 88 ? -8.663 -8.717 2.215 1.00 94.62 88 THR A N 1
ATOM 668 C CA . THR A 1 88 ? -9.188 -8.358 0.895 1.00 94.62 88 THR A CA 1
ATOM 669 C C . THR A 1 88 ? -8.763 -9.355 -0.178 1.00 94.62 88 THR A C 1
ATOM 671 O O . THR A 1 88 ? -9.587 -9.764 -0.981 1.00 94.62 88 THR A O 1
ATOM 674 N N . ALA A 1 89 ? -7.517 -9.834 -0.154 1.00 93.69 89 ALA A N 1
ATOM 675 C CA . ALA A 1 89 ? -7.024 -10.851 -1.085 1.00 93.69 89 ALA A CA 1
ATOM 676 C C . ALA A 1 89 ? -7.738 -12.205 -0.964 1.00 93.69 89 ALA A C 1
ATOM 678 O O . ALA A 1 89 ? -7.788 -12.963 -1.930 1.00 93.69 89 ALA A O 1
ATOM 679 N N . ARG A 1 90 ? -8.263 -12.524 0.224 1.00 92.38 90 ARG A N 1
ATOM 680 C CA . ARG A 1 90 ? -9.042 -13.746 0.485 1.00 92.38 90 ARG A CA 1
ATOM 681 C C . ARG A 1 90 ? -10.539 -13.554 0.271 1.00 92.38 90 ARG A C 1
ATOM 683 O O . ARG A 1 90 ? -11.270 -14.538 0.236 1.00 92.38 90 ARG A O 1
ATOM 690 N N . SER A 1 91 ? -10.988 -12.308 0.195 1.00 88.75 91 SER A N 1
ATOM 691 C CA . SER A 1 91 ? -12.377 -11.970 -0.047 1.00 88.75 91 SER A CA 1
ATOM 692 C C . SER A 1 91 ? -12.641 -11.956 -1.547 1.00 88.75 91 SER A C 1
ATOM 694 O O . SER A 1 91 ? -11.939 -11.297 -2.305 1.00 88.75 91 SER A O 1
ATOM 696 N N . GLU A 1 92 ? -13.691 -12.645 -1.976 1.00 86.19 92 GLU A N 1
ATOM 697 C CA . GLU A 1 92 ? -14.210 -12.538 -3.346 1.00 86.19 92 GLU A CA 1
ATOM 698 C C . GLU A 1 92 ? -15.272 -11.425 -3.465 1.00 86.19 92 GLU A C 1
ATOM 700 O O . GLU A 1 92 ? -15.900 -11.263 -4.508 1.00 86.19 92 GLU A O 1
ATOM 705 N N . SER A 1 93 ? -15.495 -10.648 -2.396 1.00 91.56 93 SER A N 1
ATOM 706 C CA . SER A 1 93 ? -16.507 -9.588 -2.355 1.00 91.56 93 SER A CA 1
ATOM 707 C C . SER A 1 93 ? -15.990 -8.271 -2.943 1.00 91.56 93 SER A C 1
ATOM 709 O O . SER A 1 93 ? -14.993 -7.707 -2.474 1.00 91.56 93 SER A O 1
ATOM 711 N N . SER A 1 94 ? -16.722 -7.741 -3.928 1.00 90.38 94 SER A N 1
ATOM 712 C CA . SER A 1 94 ? -16.484 -6.405 -4.487 1.00 90.38 94 SER A CA 1
ATOM 713 C C . SER A 1 94 ? -16.667 -5.310 -3.436 1.00 90.38 94 SER A C 1
ATOM 715 O O . SER A 1 94 ? -15.861 -4.392 -3.374 1.00 90.38 94 SER A O 1
ATOM 717 N N . GLU A 1 95 ? -17.646 -5.455 -2.542 1.00 91.94 95 GLU A N 1
ATOM 718 C CA . GLU A 1 95 ? -17.904 -4.515 -1.443 1.00 91.94 95 GLU A CA 1
ATOM 719 C C . GLU A 1 95 ? -16.707 -4.425 -0.484 1.00 91.94 95 GLU A C 1
ATOM 721 O O . GLU A 1 95 ? -16.281 -3.335 -0.106 1.00 91.94 95 GLU A O 1
ATOM 726 N N . VAL A 1 96 ? -16.097 -5.566 -0.136 1.00 92.75 96 VAL A N 1
ATOM 727 C CA . VAL A 1 96 ? -14.872 -5.577 0.686 1.00 92.75 96 VAL A CA 1
ATOM 728 C C . VAL A 1 96 ? -13.723 -4.883 -0.044 1.00 92.75 96 VAL A C 1
ATOM 730 O O . VAL A 1 96 ? -12.970 -4.135 0.576 1.00 92.75 96 VAL A O 1
ATOM 733 N N . THR A 1 97 ? -13.600 -5.108 -1.352 1.00 94.38 97 THR A N 1
ATOM 734 C CA . THR A 1 97 ? -12.569 -4.470 -2.181 1.00 94.38 97 THR A CA 1
ATOM 735 C C . THR A 1 97 ? -12.745 -2.951 -2.214 1.00 94.38 97 THR A C 1
ATOM 737 O O . THR A 1 97 ? -11.788 -2.223 -1.952 1.00 94.38 97 THR A O 1
ATOM 740 N N . GLU A 1 98 ? -13.962 -2.461 -2.455 1.00 93.75 98 GLU A N 1
ATOM 741 C CA . GLU A 1 98 ? -14.288 -1.029 -2.467 1.00 93.75 98 GLU A CA 1
ATOM 742 C C . GLU A 1 98 ? -13.988 -0.360 -1.121 1.00 93.75 98 GLU A C 1
ATOM 744 O O . GLU A 1 98 ? -13.363 0.704 -1.071 1.00 93.75 98 GLU A O 1
ATOM 749 N N . ARG A 1 99 ? -14.350 -1.007 -0.009 1.00 93.56 99 ARG A N 1
ATOM 750 C CA . ARG A 1 99 ? -14.047 -0.486 1.331 1.00 93.56 99 ARG A CA 1
ATOM 751 C C . ARG A 1 99 ? -12.555 -0.493 1.639 1.00 93.56 99 ARG A C 1
ATOM 753 O O . ARG A 1 99 ? -12.047 0.470 2.209 1.00 93.56 99 ARG A O 1
ATOM 760 N N . ALA A 1 100 ? -11.832 -1.531 1.226 1.00 95.50 100 ALA A N 1
ATOM 761 C CA . ALA A 1 100 ? -10.384 -1.587 1.391 1.00 95.50 100 ALA A CA 1
ATOM 762 C C . ALA A 1 100 ? -9.670 -0.472 0.610 1.00 95.50 100 ALA A C 1
ATOM 764 O O . ALA A 1 100 ? -8.737 0.136 1.135 1.00 95.50 100 ALA A O 1
ATOM 765 N N . VAL A 1 101 ? -10.142 -0.154 -0.602 1.00 96.19 101 VAL A N 1
ATOM 766 C CA . VAL A 1 101 ? -9.679 1.011 -1.379 1.00 96.19 101 VAL A CA 1
ATOM 767 C C . VAL A 1 101 ? -9.926 2.309 -0.609 1.00 96.19 101 VAL A C 1
ATOM 769 O O . VAL A 1 101 ? -9.020 3.137 -0.505 1.00 96.19 101 VAL A O 1
ATOM 772 N N . GLY A 1 102 ? -11.126 2.485 -0.044 1.00 95.44 102 GLY A N 1
ATOM 773 C CA . GLY A 1 102 ? -11.464 3.654 0.773 1.00 95.44 102 GLY A CA 1
ATOM 774 C C . GLY A 1 102 ? -10.537 3.822 1.979 1.00 95.44 102 GLY A C 1
ATOM 775 O O . GLY A 1 102 ? -10.030 4.915 2.223 1.00 95.44 102 GLY A O 1
ATOM 776 N N . LEU A 1 103 ? -10.243 2.728 2.686 1.00 95.75 103 LEU A N 1
ATOM 777 C CA . LEU A 1 103 ? -9.326 2.730 3.828 1.00 95.75 103 LEU A CA 1
ATOM 778 C C . LEU A 1 103 ? -7.873 3.017 3.426 1.00 95.75 103 LEU A C 1
ATOM 780 O O . LEU A 1 103 ? -7.189 3.752 4.136 1.00 95.75 103 LEU A O 1
ATOM 784 N N . TRP A 1 104 ? -7.399 2.491 2.292 1.00 97.56 104 TRP A N 1
ATOM 785 C CA . TRP A 1 104 ? -6.052 2.795 1.796 1.00 97.56 104 TRP A CA 1
ATOM 786 C C . TRP A 1 104 ? -5.921 4.279 1.423 1.00 97.56 104 TRP A C 1
ATOM 788 O O . TRP A 1 104 ? -4.971 4.934 1.849 1.00 97.56 104 TRP A O 1
ATOM 798 N N . ARG A 1 105 ? -6.909 4.852 0.724 1.00 97.62 105 ARG A N 1
ATOM 799 C CA . ARG A 1 105 ? -6.945 6.299 0.442 1.00 97.62 105 ARG A CA 1
ATOM 800 C C . ARG A 1 105 ? -6.954 7.129 1.725 1.00 97.62 105 ARG A C 1
ATOM 802 O O . ARG A 1 105 ? -6.125 8.016 1.879 1.00 97.62 105 ARG A O 1
ATOM 809 N N . ALA A 1 106 ? -7.800 6.767 2.689 1.00 96.56 106 ALA A N 1
ATOM 810 C CA . ALA A 1 106 ? -7.840 7.444 3.982 1.00 96.56 106 ALA A CA 1
ATOM 811 C C . ALA A 1 106 ? -6.495 7.382 4.729 1.00 96.56 106 ALA A C 1
ATOM 813 O O . ALA A 1 106 ? -6.134 8.344 5.401 1.00 96.56 106 ALA A O 1
ATOM 814 N N . ALA A 1 107 ? -5.740 6.284 4.607 1.00 97.38 107 ALA A N 1
ATOM 815 C CA . ALA A 1 107 ? -4.395 6.178 5.171 1.00 97.38 107 ALA A CA 1
ATOM 816 C C . ALA A 1 107 ? -3.396 7.123 4.478 1.00 97.38 107 ALA A C 1
ATOM 818 O O . ALA A 1 107 ? -2.596 7.761 5.159 1.00 97.38 107 ALA A O 1
ATOM 819 N N . LEU A 1 108 ? -3.463 7.243 3.147 1.00 97.94 108 LEU A N 1
ATOM 820 C CA . LEU A 1 108 ? -2.614 8.154 2.369 1.00 97.94 108 LEU A CA 1
ATOM 821 C C . LEU A 1 108 ? -2.888 9.631 2.685 1.00 97.94 108 LEU A C 1
ATOM 823 O O . LEU A 1 108 ? -1.951 10.431 2.686 1.00 97.94 108 LEU A O 1
ATOM 827 N N . ASP A 1 109 ? -4.139 9.974 2.994 1.00 97.38 109 ASP A N 1
ATOM 828 C CA . ASP A 1 109 ? -4.562 11.342 3.318 1.00 97.38 109 ASP A CA 1
ATOM 829 C C . ASP A 1 109 ? -4.310 11.725 4.792 1.00 97.38 109 ASP A C 1
ATOM 831 O O . ASP A 1 109 ? -4.325 12.904 5.148 1.00 97.38 109 ASP A O 1
ATOM 835 N N . ALA A 1 110 ? -4.057 10.750 5.673 1.00 95.88 110 ALA A N 1
ATOM 836 C CA . ALA A 1 110 ? -3.997 10.943 7.126 1.00 95.88 110 ALA A CA 1
ATOM 837 C C . ALA A 1 110 ? -2.661 11.497 7.668 1.00 95.88 110 ALA A C 1
ATOM 839 O O . ALA A 1 110 ? -2.482 11.553 8.887 1.00 95.88 110 ALA A O 1
ATOM 840 N N . ASN A 1 111 ? -1.729 11.913 6.800 1.00 91.56 111 ASN A N 1
ATOM 841 C CA . ASN A 1 111 ? -0.397 12.423 7.171 1.00 91.56 111 ASN A CA 1
ATOM 842 C C . ASN A 1 111 ? 0.330 11.511 8.184 1.00 91.56 111 ASN A C 1
ATOM 844 O O . ASN A 1 111 ? 0.837 11.956 9.219 1.00 91.56 111 ASN A O 1
ATOM 848 N N . LEU A 1 112 ? 0.311 10.206 7.911 1.00 96.81 112 LEU A N 1
ATOM 849 C CA . LEU A 1 112 ? 0.901 9.192 8.778 1.00 96.81 112 LEU A CA 1
ATOM 850 C C . LEU A 1 112 ? 2.438 9.250 8.726 1.00 96.81 112 LEU A C 1
ATOM 852 O O . LEU A 1 112 ? 3.010 9.631 7.703 1.00 96.81 112 LEU A O 1
ATOM 856 N N . PRO A 1 113 ? 3.145 8.808 9.784 1.00 97.12 113 PRO A N 1
ATOM 857 C CA . PRO A 1 113 ? 4.572 8.524 9.678 1.00 97.12 113 PRO A CA 1
ATOM 858 C C . PRO A 1 113 ? 4.825 7.540 8.531 1.00 97.12 113 PRO A C 1
ATOM 860 O O . PRO A 1 113 ? 4.124 6.537 8.431 1.00 97.12 113 PRO A O 1
ATOM 863 N N . ALA A 1 114 ? 5.857 7.764 7.713 1.00 96.25 114 ALA A N 1
ATOM 864 C CA . ALA A 1 114 ? 6.143 6.915 6.551 1.00 96.25 114 ALA A CA 1
ATOM 865 C C . ALA A 1 114 ? 6.175 5.412 6.899 1.00 96.25 114 ALA A C 1
ATOM 867 O O . ALA A 1 114 ? 5.620 4.580 6.184 1.00 96.25 114 ALA A O 1
ATOM 868 N N . ALA A 1 115 ? 6.780 5.038 8.034 1.00 96.12 115 ALA A N 1
ATOM 869 C CA . ALA A 1 115 ? 6.848 3.650 8.509 1.00 96.12 115 ALA A CA 1
ATOM 870 C C . ALA A 1 115 ? 5.469 2.975 8.668 1.00 96.12 115 ALA A C 1
ATOM 872 O O . ALA A 1 115 ? 5.368 1.766 8.482 1.00 96.12 115 ALA A O 1
ATOM 873 N N . ALA A 1 116 ? 4.411 3.746 8.931 1.00 97.38 116 ALA A N 1
ATOM 874 C CA . ALA A 1 116 ? 3.048 3.245 9.084 1.00 97.38 116 ALA A CA 1
ATOM 875 C C . ALA A 1 116 ? 2.438 2.715 7.780 1.00 97.38 116 ALA A C 1
ATOM 877 O O . ALA A 1 116 ? 1.520 1.902 7.820 1.00 97.38 116 ALA A O 1
ATOM 878 N N . LEU A 1 117 ? 2.942 3.155 6.626 1.00 98.12 117 LEU A N 1
ATOM 879 C CA . LEU A 1 117 ? 2.429 2.759 5.313 1.00 98.12 117 LEU A CA 1
ATOM 880 C C . LEU A 1 117 ? 3.115 1.512 4.740 1.00 98.12 117 LEU A C 1
ATOM 882 O O . LEU A 1 117 ? 2.685 1.003 3.708 1.00 98.12 117 LEU A O 1
ATOM 886 N N . ARG A 1 118 ? 4.160 0.993 5.399 1.00 97.06 118 ARG A N 1
ATOM 887 C CA . ARG A 1 118 ? 4.983 -0.123 4.902 1.00 97.06 118 ARG A CA 1
ATOM 888 C C . ARG A 1 118 ? 4.152 -1.359 4.524 1.00 97.06 118 ARG A C 1
ATOM 890 O O . ARG A 1 118 ? 4.366 -1.943 3.459 1.00 97.06 118 ARG A O 1
ATOM 897 N N . GLY A 1 119 ? 3.171 -1.700 5.359 1.00 96.88 119 GLY A N 1
ATOM 898 C CA . GLY A 1 119 ? 2.276 -2.844 5.182 1.00 96.88 119 GLY A CA 1
ATOM 899 C C . GLY A 1 119 ? 1.316 -2.750 3.996 1.00 96.88 119 GLY A C 1
ATOM 900 O O . GLY A 1 119 ? 0.760 -3.763 3.569 1.00 96.88 119 GLY A O 1
ATOM 901 N N . ALA A 1 120 ? 1.162 -1.569 3.385 1.00 97.75 120 ALA A N 1
ATOM 902 C CA . ALA A 1 120 ? 0.385 -1.421 2.155 1.00 97.75 120 ALA A CA 1
ATOM 903 C C . ALA A 1 120 ? 0.961 -2.250 0.987 1.00 97.75 120 ALA A C 1
ATOM 905 O O . ALA A 1 120 ? 0.224 -2.606 0.067 1.00 97.75 120 ALA A O 1
ATOM 906 N N . GLY A 1 121 ? 2.243 -2.640 1.042 1.00 97.44 121 GLY A N 1
ATOM 907 C CA . GLY A 1 121 ? 2.857 -3.544 0.062 1.00 97.44 121 GLY A CA 1
ATOM 908 C C . GLY A 1 121 ? 2.093 -4.865 -0.127 1.00 97.44 121 GLY A C 1
ATOM 909 O O . GLY A 1 121 ? 1.974 -5.363 -1.250 1.00 97.44 121 GLY A O 1
ATOM 910 N N . HIS A 1 122 ? 1.447 -5.377 0.927 1.00 97.69 122 HIS A N 1
ATOM 911 C CA . HIS A 1 122 ? 0.661 -6.612 0.869 1.00 97.69 122 HIS A CA 1
ATOM 912 C C . HIS A 1 122 ? -0.554 -6.545 -0.071 1.00 97.69 122 HIS A C 1
ATOM 914 O O . HIS A 1 122 ? -1.042 -7.593 -0.515 1.00 97.69 122 HIS A O 1
ATOM 920 N N . PHE A 1 123 ? -1.043 -5.350 -0.438 1.00 97.81 123 PHE A N 1
ATOM 921 C CA . PHE A 1 123 ? -2.140 -5.210 -1.409 1.00 97.81 123 PHE A CA 1
ATOM 922 C C . PHE A 1 123 ? -1.786 -5.767 -2.789 1.00 97.81 123 PHE A C 1
ATOM 924 O O . PHE A 1 123 ? -2.676 -6.034 -3.599 1.00 97.81 123 PHE A O 1
ATOM 931 N N . VAL A 1 124 ? -0.507 -6.050 -3.047 1.00 97.44 124 VAL A N 1
ATOM 932 C CA . VAL A 1 124 ? -0.069 -6.801 -4.221 1.00 97.44 124 VAL A CA 1
ATOM 933 C C . VAL A 1 124 ? -0.813 -8.125 -4.410 1.00 97.44 124 VAL A C 1
ATOM 935 O O . VAL A 1 124 ? -1.071 -8.515 -5.551 1.00 97.44 124 VAL A O 1
ATOM 938 N N . PHE A 1 125 ? -1.228 -8.782 -3.325 1.00 96.56 125 PHE A N 1
ATOM 939 C CA . PHE A 1 125 ? -1.963 -10.048 -3.374 1.00 96.56 125 PHE A CA 1
ATOM 940 C C . PHE A 1 125 ? -3.474 -9.883 -3.562 1.00 96.56 125 PHE A C 1
ATOM 942 O O . PHE A 1 125 ? -4.150 -10.866 -3.864 1.00 96.56 125 PHE A O 1
ATOM 949 N N . ALA A 1 126 ? -4.014 -8.667 -3.432 1.00 94.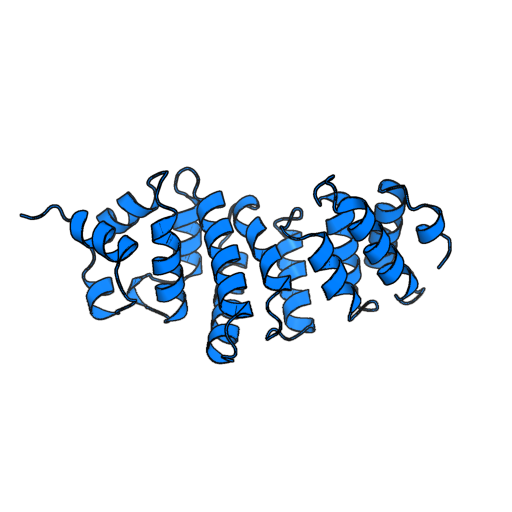25 126 ALA A N 1
ATOM 950 C CA . ALA A 1 126 ? -5.434 -8.393 -3.622 1.00 94.25 126 ALA A CA 1
ATOM 951 C C . ALA A 1 126 ? -5.791 -8.414 -5.117 1.00 94.25 126 ALA A C 1
ATOM 953 O O . ALA A 1 126 ? -5.782 -7.386 -5.796 1.00 94.25 126 ALA A O 1
ATOM 954 N N . ALA A 1 127 ? -6.059 -9.610 -5.645 1.00 88.62 127 ALA A N 1
ATOM 955 C CA . ALA A 1 127 ? -6.343 -9.829 -7.063 1.00 88.62 127 ALA A CA 1
ATOM 956 C C . ALA A 1 127 ? -7.651 -9.173 -7.540 1.00 88.62 127 ALA A C 1
ATOM 958 O O . ALA A 1 127 ? -7.784 -8.927 -8.733 1.00 88.62 127 ALA A O 1
ATOM 959 N N . GLY A 1 128 ? -8.579 -8.868 -6.623 1.00 87.75 128 GLY A N 1
ATOM 960 C CA . GLY A 1 128 ? -9.819 -8.145 -6.920 1.00 87.75 128 GLY A CA 1
ATOM 961 C C . GLY A 1 128 ? -9.632 -6.655 -7.227 1.00 87.75 128 GLY A C 1
ATOM 962 O O . GLY A 1 128 ? -10.557 -6.026 -7.726 1.00 87.75 128 GLY A O 1
ATOM 963 N N . PHE A 1 129 ? -8.451 -6.082 -6.961 1.00 93.19 129 PHE A N 1
ATOM 964 C CA . PHE A 1 129 ? -8.152 -4.702 -7.343 1.00 93.19 129 PHE A CA 1
ATOM 965 C C . PHE A 1 129 ? -7.911 -4.610 -8.847 1.00 93.19 129 PHE A C 1
ATOM 967 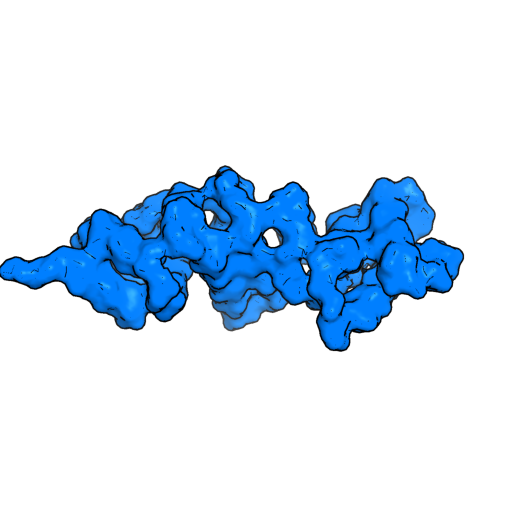O O . PHE A 1 129 ? -7.063 -5.336 -9.379 1.00 93.19 129 PHE A O 1
ATOM 974 N N . ASP A 1 130 ? -8.571 -3.643 -9.484 1.00 94.38 130 ASP A N 1
ATOM 975 C CA . ASP A 1 130 ? -8.192 -3.181 -10.814 1.00 94.38 130 ASP A CA 1
ATOM 976 C C . ASP A 1 130 ? -6.694 -2.823 -10.858 1.00 94.38 130 ASP A C 1
ATOM 978 O O . ASP A 1 130 ? -6.109 -2.353 -9.875 1.00 94.38 130 ASP A O 1
ATOM 982 N N . GLN A 1 131 ? -6.048 -3.120 -11.986 1.00 96.06 131 GLN A N 1
ATOM 983 C CA . GLN A 1 131 ? -4.601 -2.972 -12.117 1.00 96.06 131 GLN A CA 1
ATOM 984 C C . GLN A 1 131 ? -4.172 -1.504 -12.082 1.00 96.06 131 GLN A C 1
ATOM 986 O O . GLN A 1 131 ? -3.174 -1.202 -11.425 1.00 96.06 131 GLN A O 1
ATOM 991 N N . ASP A 1 132 ? -4.908 -0.612 -12.744 1.00 96.88 132 ASP A N 1
ATOM 992 C CA . ASP A 1 132 ? -4.568 0.811 -12.802 1.00 96.88 132 ASP A CA 1
ATOM 993 C C . ASP A 1 132 ? -4.803 1.462 -11.439 1.00 96.88 132 ASP A C 1
ATOM 995 O O . ASP A 1 132 ? -3.934 2.180 -10.942 1.00 96.88 132 ASP A O 1
ATOM 999 N N . LEU A 1 133 ? -5.904 1.106 -10.770 1.00 97.06 133 LEU A N 1
ATOM 1000 C CA . LEU A 1 133 ? -6.170 1.546 -9.399 1.00 97.06 133 LEU A CA 1
ATOM 1001 C C . LEU A 1 133 ? -5.087 1.076 -8.416 1.00 97.06 133 LEU A C 1
ATOM 1003 O O . LEU A 1 133 ? -4.634 1.843 -7.566 1.00 97.06 133 LEU A O 1
ATOM 1007 N N . TRP A 1 134 ? -4.655 -0.186 -8.513 1.00 98.12 134 TRP A N 1
ATOM 1008 C CA . TRP A 1 134 ? -3.572 -0.694 -7.670 1.00 98.12 134 TRP A CA 1
ATOM 1009 C C . TRP A 1 134 ? -2.249 0.032 -7.944 1.00 98.12 134 TRP A C 1
ATOM 1011 O O . TRP A 1 134 ? -1.537 0.356 -6.992 1.00 98.12 134 TRP A O 1
ATOM 1021 N N . LEU A 1 135 ? -1.920 0.312 -9.211 1.00 98.06 135 LEU A N 1
ATOM 1022 C CA . LEU A 1 135 ? -0.725 1.082 -9.570 1.00 98.06 135 LEU A CA 1
ATOM 1023 C C . LEU A 1 135 ? -0.777 2.496 -8.990 1.00 98.06 135 LEU A C 1
ATOM 1025 O O . LEU A 1 135 ? 0.191 2.914 -8.361 1.00 98.06 135 LEU A O 1
ATOM 1029 N N . GLU A 1 136 ? -1.897 3.201 -9.168 1.00 98.06 136 GLU A N 1
ATOM 1030 C CA . GLU A 1 136 ? -2.116 4.560 -8.658 1.00 98.06 136 GLU A CA 1
ATOM 1031 C C . GLU A 1 136 ? -1.848 4.630 -7.151 1.00 98.06 136 GLU A C 1
ATOM 1033 O O . GLU A 1 136 ? -0.995 5.399 -6.700 1.00 98.06 136 GLU A O 1
ATOM 1038 N N . LEU A 1 137 ? -2.517 3.774 -6.373 1.00 98.56 137 LEU A N 1
ATOM 1039 C CA . LEU A 1 137 ? -2.380 3.762 -4.916 1.00 98.56 137 LEU A CA 1
ATOM 1040 C C . LEU A 1 137 ? -0.983 3.317 -4.468 1.00 98.56 137 LEU A C 1
ATOM 1042 O O . LEU A 1 137 ? -0.433 3.875 -3.517 1.00 98.56 137 LEU A O 1
ATOM 1046 N N . THR A 1 138 ? -0.370 2.352 -5.161 1.00 98.62 138 THR A N 1
ATOM 1047 C CA . THR A 1 138 ? 0.995 1.903 -4.839 1.00 98.62 138 THR A CA 1
ATOM 1048 C C . THR A 1 138 ? 2.012 3.014 -5.093 1.00 98.62 138 THR A C 1
ATOM 1050 O O . THR A 1 138 ? 2.862 3.260 -4.241 1.00 98.62 138 THR A O 1
ATOM 1053 N N . VAL A 1 139 ? 1.911 3.730 -6.217 1.00 98.38 139 VAL A N 1
ATOM 1054 C CA . VAL A 1 139 ? 2.793 4.865 -6.538 1.00 98.38 139 VAL A CA 1
ATOM 1055 C C . VAL A 1 139 ? 2.600 6.007 -5.541 1.00 98.38 139 VAL A C 1
ATOM 1057 O O . VAL A 1 139 ? 3.587 6.538 -5.032 1.00 98.38 139 VAL A O 1
ATOM 1060 N N . ALA A 1 140 ? 1.352 6.342 -5.197 1.00 98.38 140 ALA A N 1
ATOM 1061 C CA . ALA A 1 140 ? 1.058 7.337 -4.165 1.00 98.38 140 ALA A CA 1
ATOM 1062 C C . ALA A 1 140 ? 1.649 6.940 -2.801 1.00 98.38 140 ALA A C 1
ATOM 1064 O O . ALA A 1 140 ? 2.178 7.786 -2.082 1.00 98.38 140 ALA A O 1
ATOM 1065 N N . THR A 1 141 ? 1.626 5.645 -2.471 1.00 98.44 141 THR A N 1
ATOM 1066 C CA . THR A 1 141 ? 2.248 5.130 -1.246 1.00 98.44 141 THR A CA 1
ATOM 1067 C C . THR A 1 141 ? 3.769 5.240 -1.298 1.00 98.44 141 THR A C 1
ATOM 1069 O O . THR A 1 141 ? 4.367 5.725 -0.342 1.00 98.44 141 THR A O 1
ATOM 1072 N N . LEU A 1 142 ? 4.403 4.863 -2.414 1.00 97.88 142 LEU A N 1
ATOM 1073 C CA . LEU A 1 142 ? 5.859 4.937 -2.587 1.00 97.88 142 LEU A CA 1
ATOM 1074 C C . LEU A 1 142 ? 6.405 6.363 -2.479 1.00 97.88 142 LEU A C 1
ATOM 1076 O O . LEU A 1 142 ? 7.518 6.553 -1.994 1.00 97.88 142 LEU A O 1
ATOM 1080 N N . ALA A 1 143 ? 5.616 7.364 -2.877 1.00 96.94 1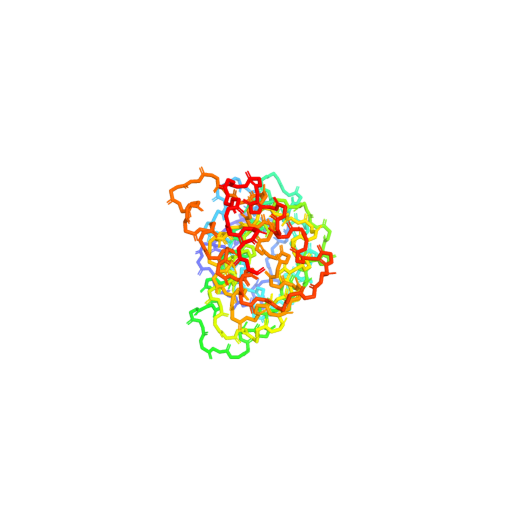43 ALA A N 1
ATOM 1081 C CA . ALA A 1 143 ? 5.975 8.769 -2.701 1.00 96.94 143 ALA A CA 1
ATOM 1082 C C . ALA A 1 143 ? 6.099 9.179 -1.219 1.00 96.94 143 ALA A C 1
ATOM 1084 O O . ALA A 1 143 ? 6.831 10.117 -0.907 1.00 96.94 143 ALA A O 1
ATOM 1085 N N . GLN A 1 144 ? 5.405 8.485 -0.309 1.00 97.50 144 GLN A N 1
ATOM 1086 C CA . GLN A 1 144 ? 5.447 8.735 1.138 1.00 97.50 144 GLN A CA 1
ATOM 1087 C C . GLN A 1 144 ? 6.343 7.734 1.891 1.00 97.50 144 GLN A C 1
ATOM 1089 O O . GLN A 1 144 ? 6.970 8.089 2.888 1.00 97.50 144 GLN A O 1
ATOM 1094 N N . GLN A 1 145 ? 6.409 6.486 1.422 1.00 96.88 145 GLN A N 1
ATOM 1095 C CA . GLN A 1 145 ? 7.153 5.377 2.014 1.00 96.88 145 GLN A CA 1
ATOM 1096 C C . GLN A 1 145 ? 7.757 4.500 0.903 1.00 96.88 145 GLN A C 1
ATOM 1098 O O . GLN A 1 145 ? 7.063 3.636 0.363 1.00 96.88 145 GLN A O 1
ATOM 1103 N N . PRO A 1 146 ? 9.041 4.682 0.560 1.00 94.62 146 PRO A N 1
ATOM 1104 C CA . PRO A 1 146 ? 9.661 3.951 -0.541 1.00 94.62 146 PRO A CA 1
ATOM 1105 C C . PRO A 1 146 ? 10.024 2.487 -0.216 1.00 94.62 146 PRO A C 1
ATOM 1107 O O . PRO A 1 146 ? 10.196 1.692 -1.139 1.00 94.62 146 PRO A O 1
ATOM 1110 N N . ASP A 1 147 ? 10.130 2.103 1.063 1.00 94.12 147 ASP A N 1
ATOM 1111 C CA . ASP A 1 147 ? 10.448 0.731 1.501 1.00 94.12 147 ASP A CA 1
ATOM 1112 C C . ASP A 1 147 ? 9.170 -0.026 1.899 1.00 94.12 147 ASP A C 1
ATOM 1114 O O . ASP A 1 147 ? 8.825 -0.135 3.080 1.00 94.12 147 ASP A O 1
ATOM 1118 N N . LEU A 1 148 ? 8.441 -0.520 0.894 1.00 95.94 148 LEU A N 1
ATOM 1119 C CA . LEU A 1 148 ? 7.243 -1.344 1.087 1.00 95.94 148 LEU A CA 1
ATOM 1120 C C . LEU A 1 148 ? 7.576 -2.828 1.279 1.00 95.94 148 LEU A C 1
ATOM 1122 O O . LEU A 1 148 ? 8.556 -3.362 0.750 1.00 95.94 148 LEU A O 1
ATOM 1126 N N . GLU A 1 149 ? 6.703 -3.520 2.008 1.00 94.00 149 GLU A N 1
ATOM 1127 C CA . GLU A 1 149 ? 6.728 -4.982 2.106 1.00 94.00 149 GLU A CA 1
ATOM 1128 C C . GLU A 1 149 ? 6.482 -5.662 0.746 1.00 94.00 149 GLU A C 1
ATOM 1130 O O . GLU A 1 149 ? 5.949 -5.069 -0.191 1.00 94.00 149 GLU A O 1
ATOM 1135 N N . ASP A 1 150 ? 6.904 -6.926 0.629 1.00 94.38 150 ASP A N 1
ATOM 1136 C CA . ASP A 1 150 ? 6.704 -7.764 -0.564 1.00 94.38 150 ASP A CA 1
ATOM 1137 C C . ASP A 1 150 ? 7.275 -7.201 -1.881 1.00 94.38 150 ASP A C 1
ATOM 1139 O O . ASP A 1 150 ? 6.742 -7.450 -2.966 1.00 94.38 150 ASP A O 1
ATOM 1143 N N . ALA A 1 151 ? 8.408 -6.491 -1.807 1.00 94.50 151 ALA A N 1
ATOM 1144 C CA . ALA A 1 151 ? 9.072 -5.857 -2.950 1.00 94.50 151 ALA A CA 1
ATOM 1145 C C . ALA A 1 151 ? 9.169 -6.746 -4.207 1.00 94.50 151 ALA A C 1
ATOM 1147 O O . ALA A 1 151 ? 8.868 -6.291 -5.308 1.00 94.50 151 ALA A O 1
ATOM 1148 N N . ASP A 1 152 ? 9.531 -8.031 -4.089 1.00 95.06 152 ASP A N 1
ATOM 1149 C CA . ASP A 1 152 ? 9.625 -8.910 -5.264 1.00 95.06 152 ASP A CA 1
ATOM 1150 C C . ASP A 1 152 ? 8.260 -9.156 -5.931 1.00 95.06 152 ASP A C 1
ATOM 1152 O O . ASP A 1 152 ? 8.175 -9.263 -7.163 1.00 95.06 152 ASP A O 1
ATOM 1156 N N . TYR A 1 153 ? 7.190 -9.259 -5.141 1.00 96.56 153 TYR A N 1
ATOM 1157 C CA . TYR A 1 153 ? 5.829 -9.406 -5.642 1.00 96.56 153 TYR A CA 1
ATOM 1158 C C . TYR A 1 153 ? 5.302 -8.095 -6.214 1.00 96.56 153 TYR A C 1
ATOM 1160 O O . TYR A 1 153 ? 4.611 -8.153 -7.234 1.00 96.56 153 TYR A O 1
ATOM 1168 N N . LEU A 1 154 ? 5.651 -6.940 -5.633 1.00 97.56 154 LEU A N 1
ATOM 1169 C CA . LEU A 1 154 ? 5.298 -5.628 -6.189 1.00 97.56 154 LEU A CA 1
ATOM 1170 C C . LEU A 1 154 ? 5.800 -5.514 -7.632 1.00 97.56 154 LEU A C 1
ATOM 1172 O O . LEU A 1 154 ? 5.006 -5.267 -8.540 1.00 97.56 154 LEU A O 1
ATOM 1176 N N . VAL A 1 155 ? 7.075 -5.846 -7.872 1.00 98.00 155 VAL A N 1
ATOM 1177 C CA . VAL A 1 155 ? 7.648 -5.894 -9.231 1.00 98.00 155 VAL A CA 1
ATOM 1178 C C . VAL A 1 155 ? 6.913 -6.904 -10.114 1.00 98.00 155 VAL A C 1
ATOM 1180 O O . VAL A 1 155 ? 6.599 -6.620 -11.267 1.00 98.00 155 VAL A O 1
ATOM 1183 N N . LYS A 1 156 ? 6.585 -8.090 -9.580 1.00 97.56 156 LYS A N 1
ATOM 1184 C CA . LYS A 1 156 ? 5.850 -9.125 -10.330 1.00 97.56 156 LYS A CA 1
ATOM 1185 C C . LYS A 1 156 ? 4.484 -8.637 -10.812 1.00 97.56 156 LYS A C 1
ATOM 1187 O O . LYS A 1 156 ? 4.087 -8.973 -11.926 1.00 97.56 156 LYS A O 1
ATOM 1192 N N . ARG A 1 157 ? 3.739 -7.916 -9.971 1.00 98.00 157 ARG A N 1
ATOM 1193 C CA . ARG A 1 157 ? 2.418 -7.390 -10.335 1.00 98.00 157 ARG A CA 1
ATOM 1194 C C . ARG A 1 157 ? 2.541 -6.184 -11.263 1.00 98.00 157 ARG A C 1
ATOM 1196 O O . ARG A 1 157 ? 1.794 -6.121 -12.235 1.00 98.00 157 ARG A O 1
ATOM 1203 N N . ALA A 1 158 ? 3.506 -5.297 -11.024 1.00 98.06 158 ALA A N 1
ATOM 1204 C CA . ALA A 1 158 ? 3.819 -4.173 -11.907 1.00 98.06 158 ALA A CA 1
ATOM 1205 C C . ALA A 1 158 ? 4.161 -4.633 -13.337 1.00 98.06 158 ALA A C 1
ATOM 1207 O O . ALA A 1 158 ? 3.701 -4.036 -14.308 1.00 98.06 158 ALA A O 1
ATOM 1208 N N . ALA A 1 159 ? 4.863 -5.763 -13.480 1.00 97.38 159 ALA A N 1
ATOM 1209 C CA . ALA A 1 159 ? 5.239 -6.336 -14.776 1.00 97.38 159 ALA A CA 1
ATOM 1210 C C . ALA A 1 159 ? 4.054 -6.766 -15.666 1.00 97.38 159 ALA A C 1
ATOM 1212 O O . ALA A 1 159 ? 4.261 -7.105 -16.827 1.00 97.38 159 ALA A O 1
ATOM 1213 N N . ARG A 1 160 ? 2.811 -6.744 -15.164 1.00 96.44 160 ARG A N 1
ATOM 1214 C CA . ARG A 1 160 ? 1.605 -6.950 -15.990 1.00 96.44 160 ARG A CA 1
ATOM 1215 C C . ARG A 1 160 ? 1.331 -5.782 -16.943 1.00 96.44 160 ARG A C 1
ATOM 1217 O O . ARG A 1 160 ? 0.625 -5.959 -17.927 1.00 96.44 160 ARG A O 1
ATOM 1224 N N . THR A 1 161 ? 1.889 -4.611 -16.651 1.00 96.56 161 THR A N 1
ATOM 1225 C CA . THR A 1 161 ? 1.689 -3.354 -17.385 1.00 96.56 161 THR A CA 1
ATOM 1226 C C . THR A 1 161 ? 3.034 -2.637 -17.555 1.00 96.56 161 THR A C 1
ATOM 1228 O O . THR A 1 161 ? 3.209 -1.532 -17.041 1.00 96.56 161 THR A O 1
ATOM 1231 N N . PRO A 1 162 ? 4.019 -3.247 -18.242 1.00 95.94 162 PRO A N 1
ATOM 1232 C CA . PRO A 1 162 ? 5.401 -2.753 -18.276 1.00 95.94 162 PRO A CA 1
ATOM 1233 C C . PRO A 1 162 ? 5.538 -1.374 -18.943 1.00 95.94 162 PRO A C 1
ATOM 1235 O O . PRO A 1 162 ? 6.457 -0.618 -18.639 1.00 95.94 162 PRO A O 1
ATOM 1238 N N . ALA A 1 163 ? 4.593 -1.012 -19.815 1.00 94.69 163 ALA A N 1
ATOM 1239 C CA . ALA A 1 163 ? 4.540 0.305 -20.442 1.00 94.69 163 ALA A CA 1
ATOM 1240 C C . ALA A 1 163 ? 4.094 1.437 -19.502 1.00 94.69 163 ALA A C 1
ATOM 1242 O O . ALA A 1 163 ? 4.274 2.602 -19.840 1.00 94.69 163 ALA A O 1
ATOM 1243 N N . SER A 1 164 ? 3.520 1.120 -18.338 1.00 96.88 164 SER A N 1
ATOM 1244 C CA . SER A 1 164 ? 3.085 2.137 -17.381 1.00 96.88 164 SER A CA 1
ATOM 1245 C C . SER A 1 164 ? 4.290 2.764 -16.666 1.00 96.88 164 SER A C 1
ATOM 1247 O O . SER A 1 164 ? 5.089 2.022 -16.082 1.00 96.88 164 SER A O 1
ATOM 1249 N N . PRO A 1 165 ? 4.395 4.107 -16.605 1.00 96.19 165 PRO A N 1
ATOM 1250 C CA . PRO A 1 165 ? 5.400 4.783 -15.783 1.00 96.19 165 PRO A CA 1
ATOM 1251 C C . PRO A 1 165 ? 5.335 4.342 -14.315 1.00 96.19 165 PRO A C 1
ATOM 1253 O O . PRO A 1 165 ? 6.361 4.088 -13.691 1.00 96.19 165 PRO A O 1
ATOM 1256 N N . GLY A 1 166 ? 4.125 4.130 -13.782 1.00 97.31 166 GLY A N 1
ATOM 1257 C CA . GLY A 1 166 ? 3.938 3.648 -12.413 1.00 97.31 166 GLY A CA 1
ATOM 1258 C C . GLY A 1 166 ? 4.550 2.265 -12.174 1.00 97.31 166 GLY A C 1
ATOM 1259 O O . GLY A 1 166 ? 5.148 2.027 -11.128 1.00 97.31 166 GLY A O 1
ATOM 1260 N N . ALA A 1 167 ? 4.477 1.367 -13.161 1.00 98.12 167 ALA A N 1
ATOM 1261 C CA . ALA A 1 167 ? 5.090 0.044 -13.060 1.00 98.12 167 ALA A CA 1
ATOM 1262 C C . ALA A 1 167 ? 6.626 0.119 -13.002 1.00 98.12 167 ALA A C 1
ATOM 1264 O O . ALA A 1 167 ? 7.255 -0.619 -12.241 1.00 98.12 167 ALA A O 1
ATOM 1265 N N . GLN A 1 168 ? 7.220 1.036 -13.770 1.00 97.94 168 GLN A N 1
ATOM 1266 C CA . GLN A 1 168 ? 8.663 1.280 -13.783 1.00 97.94 168 GLN A CA 1
ATOM 1267 C C . GLN A 1 168 ? 9.128 1.921 -12.468 1.00 97.94 168 GLN A C 1
ATOM 1269 O O . GLN A 1 168 ? 10.102 1.448 -11.881 1.00 97.94 168 GLN A O 1
ATOM 1274 N N . SER A 1 169 ? 8.378 2.895 -11.939 1.00 97.62 169 SER A N 1
ATOM 1275 C CA . SER A 1 169 ? 8.634 3.511 -10.627 1.00 97.62 169 SER A CA 1
ATOM 1276 C C . SER A 1 169 ? 8.585 2.502 -9.480 1.00 97.62 169 SER A C 1
ATOM 1278 O O . SER A 1 169 ? 9.463 2.507 -8.618 1.00 97.62 169 SER A O 1
ATOM 1280 N N . ILE A 1 170 ? 7.606 1.590 -9.485 1.00 98.38 170 ILE A N 1
ATOM 1281 C CA . ILE A 1 170 ? 7.522 0.508 -8.489 1.00 98.38 170 ILE A CA 1
ATOM 1282 C C . ILE A 1 170 ? 8.757 -0.392 -8.564 1.00 98.38 170 ILE A C 1
ATOM 1284 O O . ILE A 1 170 ? 9.320 -0.759 -7.532 1.00 98.38 170 ILE A O 1
ATOM 1288 N N . ALA A 1 171 ? 9.193 -0.750 -9.774 1.00 98.06 171 ALA A N 1
ATOM 1289 C CA . ALA A 1 171 ? 10.371 -1.588 -9.946 1.00 98.06 171 ALA A CA 1
ATOM 1290 C C . ALA A 1 171 ? 11.663 -0.895 -9.509 1.00 98.06 171 ALA A C 1
ATOM 1292 O O . ALA A 1 171 ? 12.477 -1.529 -8.837 1.00 98.06 171 ALA A O 1
ATOM 1293 N N . ALA A 1 172 ? 11.822 0.392 -9.819 1.00 97.88 172 ALA A N 1
ATOM 1294 C CA . ALA A 1 172 ? 12.955 1.186 -9.360 1.00 97.88 172 ALA A CA 1
ATOM 1295 C C . ALA A 1 172 ? 12.994 1.249 -7.824 1.00 97.88 172 ALA A C 1
ATOM 1297 O O . ALA A 1 172 ? 13.991 0.855 -7.221 1.00 97.88 172 ALA A O 1
ATOM 1298 N N . ALA A 1 173 ? 11.877 1.602 -7.178 1.00 97.56 173 ALA A N 1
ATOM 1299 C CA . ALA A 1 173 ? 11.800 1.682 -5.719 1.00 97.56 173 ALA A CA 1
ATOM 1300 C C . ALA A 1 173 ? 12.078 0.332 -5.031 1.00 97.56 173 ALA A C 1
ATOM 1302 O O . ALA A 1 173 ? 12.819 0.269 -4.049 1.00 97.56 173 ALA A O 1
ATOM 1303 N N . ALA A 1 174 ? 11.560 -0.772 -5.580 1.00 97.00 174 ALA A N 1
ATOM 1304 C CA . ALA A 1 174 ? 11.840 -2.116 -5.073 1.00 97.00 174 ALA A CA 1
ATOM 1305 C C . ALA A 1 174 ? 13.333 -2.488 -5.156 1.00 97.00 174 ALA A C 1
ATOM 1307 O O . ALA A 1 174 ? 13.826 -3.267 -4.333 1.00 97.00 174 ALA A O 1
ATOM 1308 N N . LEU A 1 175 ? 14.061 -1.951 -6.139 1.00 96.56 175 LEU A N 1
ATOM 1309 C CA . LEU A 1 175 ? 15.505 -2.123 -6.248 1.00 96.56 175 LEU A CA 1
ATOM 1310 C C . LEU A 1 175 ? 16.272 -1.182 -5.314 1.00 96.56 175 LEU A C 1
ATOM 1312 O O . LEU A 1 175 ? 17.199 -1.647 -4.653 1.00 96.56 175 LEU A O 1
ATOM 1316 N N . ASP A 1 176 ? 15.897 0.083 -5.205 1.00 95.81 176 ASP A N 1
ATOM 1317 C CA . ASP A 1 176 ? 16.665 1.053 -4.415 1.00 95.81 176 ASP A CA 1
ATOM 1318 C C . ASP A 1 176 ? 16.441 0.909 -2.903 1.00 95.81 176 ASP A C 1
ATOM 1320 O O . ASP A 1 176 ? 17.372 1.090 -2.117 1.00 95.81 176 ASP A O 1
ATOM 1324 N N . HIS A 1 177 ? 15.229 0.531 -2.492 1.00 93.44 177 HIS A N 1
ATOM 1325 C CA . HIS A 1 177 ? 14.818 0.533 -1.084 1.00 93.44 177 HIS A CA 1
ATOM 1326 C C . HIS A 1 177 ? 14.419 -0.842 -0.549 1.00 93.44 177 HIS A C 1
ATOM 1328 O O . HIS A 1 177 ? 14.432 -1.053 0.661 1.00 93.44 177 HIS A O 1
ATOM 1334 N N . GLY A 1 178 ? 14.092 -1.789 -1.433 1.00 85.38 178 GLY A N 1
ATOM 1335 C CA . GLY A 1 178 ? 13.688 -3.128 -1.019 1.00 85.38 178 GLY A CA 1
ATOM 1336 C C . GLY A 1 178 ? 14.808 -3.905 -0.306 1.00 85.38 178 GLY A C 1
ATOM 1337 O O . GLY A 1 178 ? 15.999 -3.682 -0.550 1.00 85.38 178 GLY A O 1
ATOM 1338 N N . PRO A 1 179 ? 14.455 -4.888 0.540 1.00 83.44 179 PRO A N 1
ATOM 1339 C CA . PRO A 1 179 ? 15.412 -5.587 1.388 1.00 83.44 179 PRO A CA 1
ATOM 1340 C C . PRO A 1 179 ? 16.452 -6.386 0.587 1.00 83.44 179 PRO A C 1
ATOM 1342 O O . PRO A 1 179 ? 16.132 -7.122 -0.353 1.00 83.44 179 PRO A O 1
ATOM 1345 N N . VAL A 1 180 ? 17.713 -6.329 1.026 1.00 82.25 180 VAL A N 1
ATOM 1346 C CA . VAL A 1 180 ? 18.802 -7.174 0.507 1.00 82.25 180 VAL A CA 1
ATOM 1347 C C . VAL A 1 180 ? 18.753 -8.539 1.199 1.00 82.25 180 VAL A C 1
ATOM 1349 O O . VAL A 1 180 ? 19.509 -8.829 2.123 1.00 82.25 180 VAL A O 1
ATOM 1352 N N . ASN A 1 181 ? 17.805 -9.377 0.783 1.00 84.25 181 ASN A N 1
ATOM 1353 C CA . ASN A 1 181 ? 17.575 -10.711 1.345 1.00 84.25 181 ASN A CA 1
ATOM 1354 C C . ASN A 1 181 ? 17.643 -11.809 0.260 1.00 84.25 181 ASN A C 1
ATOM 1356 O O . ASN A 1 181 ? 17.948 -11.544 -0.903 1.00 84.25 181 ASN A O 1
ATOM 1360 N N . GLY A 1 182 ? 17.323 -13.060 0.614 1.00 80.38 182 GLY A N 1
ATOM 1361 C CA . GLY A 1 182 ? 17.337 -14.198 -0.322 1.00 80.38 182 GLY A CA 1
ATOM 1362 C C . GLY A 1 182 ? 16.377 -14.088 -1.522 1.00 80.38 182 GLY A C 1
ATOM 1363 O O . GLY A 1 182 ? 16.436 -14.911 -2.436 1.00 80.38 182 GLY A O 1
ATOM 1364 N N . TYR A 1 183 ? 15.494 -13.086 -1.552 1.00 85.62 183 TYR A N 1
ATOM 1365 C CA . TY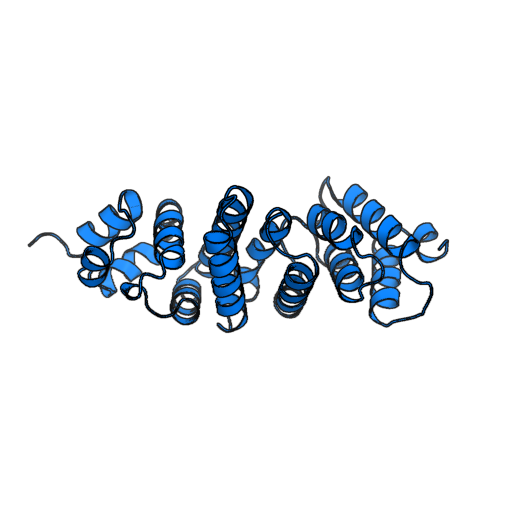R A 1 183 ? 14.610 -12.786 -2.681 1.00 85.62 183 TYR A CA 1
ATOM 1366 C C . TYR A 1 183 ? 15.206 -11.749 -3.642 1.00 85.62 183 TYR A C 1
ATOM 1368 O O . TYR A 1 183 ? 14.714 -11.628 -4.762 1.00 85.62 183 TYR A O 1
ATOM 1376 N N . ARG A 1 184 ? 16.297 -11.062 -3.272 1.00 90.75 184 ARG A N 1
ATOM 1377 C CA . ARG A 1 184 ? 16.868 -9.945 -4.039 1.00 90.75 184 ARG A CA 1
ATOM 1378 C C . ARG A 1 184 ? 17.169 -10.294 -5.496 1.00 90.75 184 ARG A C 1
ATOM 1380 O O . ARG A 1 184 ? 16.808 -9.535 -6.388 1.00 90.75 184 ARG A O 1
ATOM 1387 N N . SER A 1 185 ? 17.763 -11.457 -5.759 1.00 91.50 185 SER A N 1
ATOM 1388 C CA . SER A 1 185 ? 18.054 -11.909 -7.129 1.00 91.50 185 SER A CA 1
ATOM 1389 C C . SER A 1 185 ? 16.789 -12.098 -7.976 1.00 91.50 185 SER A C 1
ATOM 1391 O O . SER A 1 185 ? 16.796 -11.825 -9.176 1.00 91.50 185 SER A O 1
ATOM 1393 N N . ARG A 1 186 ? 15.673 -12.515 -7.358 1.00 93.81 186 ARG A N 1
ATOM 1394 C CA . ARG A 1 186 ? 14.370 -12.608 -8.033 1.00 93.81 186 ARG A CA 1
ATOM 1395 C C . ARG A 1 186 ? 13.792 -11.231 -8.331 1.00 93.81 186 ARG A C 1
ATOM 1397 O O . ARG A 1 186 ? 13.255 -11.065 -9.423 1.00 93.81 186 ARG A O 1
ATOM 1404 N N . THR A 1 187 ? 13.912 -10.279 -7.406 1.00 95.75 187 THR A N 1
ATOM 1405 C CA . THR A 1 187 ? 13.498 -8.883 -7.623 1.00 95.75 187 THR A CA 1
ATOM 1406 C C . THR A 1 187 ? 14.259 -8.273 -8.796 1.00 95.75 187 THR A C 1
ATOM 1408 O O . THR A 1 187 ? 13.628 -7.779 -9.724 1.00 95.75 187 THR A O 1
ATOM 1411 N N . VAL A 1 188 ? 15.593 -8.408 -8.811 1.00 96.50 188 VAL A N 1
ATOM 1412 C CA . VAL A 1 188 ? 16.460 -7.923 -9.901 1.00 96.50 188 VAL A CA 1
ATOM 1413 C C . VAL A 1 188 ? 16.053 -8.515 -11.245 1.00 96.50 188 VAL A C 1
ATOM 1415 O O . VAL A 1 188 ? 15.835 -7.769 -12.195 1.00 96.50 188 VAL A O 1
ATOM 1418 N N . ARG A 1 189 ? 15.870 -9.839 -11.325 1.00 96.06 189 ARG A N 1
ATOM 1419 C CA . ARG A 1 189 ? 15.436 -10.488 -12.571 1.00 96.06 189 ARG A CA 1
ATOM 1420 C C . ARG A 1 189 ? 14.082 -9.965 -13.057 1.00 96.06 189 ARG A C 1
ATOM 1422 O O . ARG A 1 189 ? 13.956 -9.625 -14.221 1.00 96.06 189 ARG A O 1
ATOM 1429 N N . ARG A 1 190 ? 13.082 -9.857 -12.175 1.00 96.75 190 ARG A N 1
ATOM 1430 C CA . ARG A 1 190 ? 11.749 -9.356 -12.561 1.00 96.75 190 ARG A CA 1
ATOM 1431 C C . ARG A 1 190 ? 11.784 -7.895 -13.009 1.00 96.75 190 ARG A C 1
ATOM 1433 O O . ARG A 1 190 ? 11.044 -7.529 -13.913 1.00 96.75 190 ARG A O 1
ATOM 1440 N N . ALA A 1 191 ? 12.622 -7.074 -12.379 1.00 97.44 191 ALA A N 1
ATOM 1441 C CA . ALA A 1 191 ? 12.793 -5.677 -12.757 1.00 97.44 191 ALA A CA 1
ATOM 1442 C C . ALA A 1 191 ? 13.476 -5.553 -14.128 1.00 97.44 191 ALA A C 1
ATOM 1444 O O . ALA A 1 191 ? 13.050 -4.741 -14.943 1.00 97.44 191 ALA A O 1
ATOM 1445 N N . ALA A 1 192 ? 14.465 -6.407 -14.411 1.00 97.25 192 ALA A N 1
ATOM 1446 C CA . ALA A 1 192 ? 15.086 -6.515 -15.729 1.00 97.25 192 ALA A CA 1
ATOM 1447 C C . ALA A 1 192 ? 14.080 -6.963 -16.805 1.00 97.25 192 ALA A C 1
ATOM 1449 O O . ALA A 1 192 ? 14.002 -6.338 -17.859 1.00 97.25 192 ALA A O 1
ATOM 1450 N N . ASP A 1 193 ? 13.264 -7.984 -16.519 1.00 96.88 193 ASP A N 1
ATOM 1451 C CA . ASP A 1 193 ? 12.214 -8.455 -17.434 1.00 96.88 193 ASP A CA 1
ATOM 1452 C C . ASP A 1 193 ? 11.190 -7.340 -17.730 1.00 96.88 193 ASP A C 1
ATOM 1454 O O . ASP A 1 193 ? 10.782 -7.150 -18.876 1.00 96.88 193 ASP A O 1
ATOM 1458 N N . LEU A 1 194 ? 10.799 -6.567 -16.707 1.00 97.31 194 LEU A N 1
ATOM 1459 C CA . LEU A 1 194 ? 9.912 -5.409 -16.857 1.00 97.31 194 LEU A CA 1
ATOM 1460 C C . LEU A 1 194 ? 10.559 -4.320 -17.721 1.00 97.31 194 LEU A C 1
ATOM 1462 O O . LEU A 1 194 ? 9.914 -3.822 -18.640 1.00 97.31 194 LEU A O 1
ATOM 1466 N N . TYR A 1 195 ? 11.821 -3.976 -17.453 1.00 96.88 195 TYR A N 1
ATOM 1467 C CA . TYR A 1 195 ? 12.575 -2.969 -18.205 1.00 96.88 195 TYR A CA 1
ATOM 1468 C C . TYR A 1 195 ? 12.690 -3.325 -19.695 1.00 96.88 195 TYR A C 1
ATOM 1470 O O . TYR A 1 195 ? 12.469 -2.472 -20.559 1.00 96.88 195 TYR A O 1
ATOM 1478 N N . ALA A 1 196 ? 12.954 -4.601 -19.993 1.00 95.81 196 ALA A N 1
ATOM 1479 C CA . ALA A 1 196 ? 13.035 -5.115 -21.357 1.00 95.81 196 ALA A CA 1
ATOM 1480 C C . ALA A 1 196 ? 11.679 -5.139 -22.081 1.00 95.81 196 ALA A C 1
ATOM 1482 O O . ALA A 1 196 ? 11.625 -4.950 -23.293 1.00 95.81 196 ALA A O 1
ATOM 1483 N N . ALA A 1 197 ? 10.580 -5.358 -21.354 1.00 95.25 197 ALA A N 1
ATOM 1484 C CA . ALA A 1 197 ? 9.228 -5.349 -21.914 1.00 95.25 197 ALA A CA 1
ATOM 1485 C C . ALA A 1 197 ? 8.618 -3.938 -22.039 1.00 95.25 197 ALA A C 1
ATOM 1487 O O . ALA A 1 197 ? 7.590 -3.767 -22.699 1.00 95.25 197 ALA A O 1
ATOM 1488 N N . ALA A 1 198 ? 9.201 -2.936 -21.379 1.00 92.94 198 ALA A N 1
ATOM 1489 C CA . ALA A 1 198 ? 8.750 -1.553 -21.439 1.00 92.94 198 ALA A CA 1
ATOM 1490 C C . ALA A 1 198 ? 9.171 -0.879 -22.765 1.00 92.94 198 ALA A C 1
ATOM 1492 O O . ALA A 1 198 ? 10.233 -1.206 -23.298 1.00 92.94 198 ALA A O 1
ATOM 1493 N N . PRO A 1 199 ? 8.396 0.094 -23.289 1.00 90.38 199 PRO A N 1
ATOM 1494 C CA . PRO A 1 199 ? 8.772 0.868 -24.470 1.00 90.38 199 PRO A CA 1
ATOM 1495 C C . PRO A 1 199 ? 10.167 1.484 -24.330 1.00 90.38 199 PRO A C 1
ATOM 1497 O O . PRO A 1 199 ? 10.541 1.931 -23.246 1.00 90.38 199 PRO A O 1
ATOM 1500 N N . ALA A 1 200 ? 10.916 1.539 -25.433 1.00 87.00 200 ALA A N 1
ATOM 1501 C CA . ALA A 1 200 ? 12.275 2.088 -25.471 1.00 87.00 200 ALA A CA 1
ATOM 1502 C C . ALA A 1 200 ? 12.327 3.626 -25.370 1.00 87.00 200 ALA A C 1
ATOM 1504 O O . ALA A 1 200 ? 13.410 4.209 -25.349 1.00 87.00 200 ALA A O 1
ATOM 1505 N N . GLU A 1 201 ? 11.171 4.293 -25.323 1.00 89.06 201 GLU A N 1
ATOM 1506 C CA . GLU A 1 201 ? 11.084 5.733 -25.097 1.00 89.06 201 GLU A CA 1
ATOM 1507 C C . GLU A 1 201 ? 11.740 6.099 -23.765 1.00 89.06 201 GLU A C 1
ATOM 1509 O O . GLU A 1 201 ? 11.454 5.509 -22.723 1.00 89.06 201 GLU A O 1
ATOM 1514 N N . ASN A 1 202 ? 12.644 7.076 -23.803 1.00 85.00 202 ASN A N 1
ATOM 1515 C CA . ASN A 1 202 ? 13.393 7.478 -22.624 1.00 85.00 202 ASN A CA 1
ATOM 1516 C C . ASN A 1 202 ? 12.551 8.406 -21.739 1.00 85.00 202 ASN A C 1
ATOM 1518 O O . ASN A 1 202 ? 12.594 9.629 -21.888 1.00 85.00 202 ASN A O 1
ATOM 1522 N N . THR A 1 203 ? 11.765 7.815 -20.843 1.00 93.56 203 THR A N 1
ATOM 1523 C CA . THR A 1 203 ? 11.018 8.526 -19.799 1.00 93.56 203 THR A CA 1
ATOM 1524 C C . THR A 1 203 ? 11.843 8.632 -18.508 1.00 93.56 203 THR A C 1
ATOM 1526 O O . THR A 1 203 ? 12.741 7.812 -18.287 1.00 93.56 203 THR A O 1
ATOM 1529 N N . PRO A 1 204 ? 11.554 9.606 -17.621 1.00 95.69 204 PRO A N 1
ATOM 1530 C CA . PRO A 1 204 ? 12.206 9.694 -16.313 1.00 95.69 204 PRO A CA 1
ATOM 1531 C C . PRO A 1 204 ? 12.103 8.401 -15.491 1.00 95.69 204 PRO A C 1
ATOM 1533 O O . PRO A 1 204 ? 13.070 8.006 -14.843 1.00 95.69 204 PRO A O 1
ATOM 1536 N N . GLU A 1 205 ? 10.963 7.712 -15.546 1.00 95.56 205 GLU A N 1
ATOM 1537 C CA . GLU A 1 205 ? 10.716 6.469 -14.809 1.00 95.56 205 GLU A CA 1
ATOM 1538 C C . GLU A 1 205 ? 11.502 5.291 -15.396 1.00 95.56 205 GLU A C 1
ATOM 1540 O O . GLU A 1 205 ? 12.065 4.487 -14.646 1.00 95.56 205 GLU A O 1
ATOM 1545 N N . ARG A 1 206 ? 11.614 5.217 -16.732 1.00 94.81 206 ARG A N 1
ATOM 1546 C CA . ARG A 1 206 ? 12.452 4.219 -17.409 1.00 94.81 206 ARG A CA 1
ATOM 1547 C C . ARG A 1 206 ? 13.917 4.434 -17.049 1.00 94.81 206 ARG A C 1
ATOM 1549 O O . ARG A 1 206 ? 14.615 3.470 -16.738 1.00 94.81 206 ARG A O 1
ATOM 1556 N N . GLU A 1 207 ? 14.380 5.680 -17.068 1.00 96.38 207 GLU A N 1
ATOM 1557 C CA . GLU A 1 207 ? 15.754 6.024 -16.702 1.00 96.38 207 GLU A CA 1
ATOM 1558 C C . GLU A 1 207 ? 16.045 5.718 -15.228 1.00 96.38 207 GLU A C 1
ATOM 1560 O O . GLU A 1 207 ? 17.076 5.117 -14.922 1.00 96.38 207 GLU A O 1
ATOM 1565 N N . ALA A 1 208 ? 15.122 6.039 -14.316 1.00 96.56 208 ALA A N 1
ATOM 1566 C CA . ALA A 1 208 ? 15.247 5.684 -12.903 1.00 96.56 208 ALA A CA 1
ATOM 1567 C C . ALA A 1 208 ? 15.371 4.164 -12.709 1.00 96.56 208 ALA A C 1
ATOM 1569 O O . ALA A 1 208 ? 16.267 3.702 -12.000 1.00 96.56 208 ALA A O 1
ATOM 1570 N N . LEU A 1 209 ? 14.543 3.371 -13.400 1.00 97.25 209 LEU A N 1
ATOM 1571 C CA . LEU A 1 209 ? 14.641 1.909 -13.371 1.00 97.25 209 LEU A CA 1
ATOM 1572 C C . LEU A 1 209 ? 15.975 1.403 -13.941 1.00 97.25 209 LEU A C 1
ATOM 1574 O O . LEU A 1 209 ? 16.587 0.502 -13.365 1.00 97.25 209 LEU A O 1
ATOM 1578 N N . ARG A 1 210 ? 16.463 1.997 -15.035 1.00 97.31 210 ARG A N 1
ATOM 1579 C CA . ARG A 1 210 ? 17.773 1.665 -15.616 1.00 97.31 210 ARG A CA 1
ATOM 1580 C C . ARG A 1 210 ? 18.905 1.901 -14.613 1.00 97.31 210 ARG A C 1
ATOM 1582 O O . ARG A 1 210 ? 19.762 1.035 -14.435 1.00 97.31 210 ARG A O 1
ATOM 1589 N N . VAL A 1 211 ? 18.899 3.050 -13.935 1.00 97.19 211 VAL A N 1
ATOM 1590 C CA . VAL A 1 211 ? 19.885 3.396 -12.898 1.00 97.19 211 VAL A CA 1
ATOM 1591 C C . VAL A 1 211 ? 19.796 2.433 -11.712 1.00 97.19 211 VAL A C 1
ATOM 1593 O O . VAL A 1 211 ? 20.825 1.918 -11.270 1.00 97.19 211 VAL A O 1
ATOM 1596 N N . ALA A 1 212 ? 18.588 2.114 -11.246 1.00 97.06 212 ALA A N 1
ATOM 1597 C CA . ALA A 1 212 ? 18.381 1.169 -10.150 1.00 97.06 212 ALA A CA 1
ATOM 1598 C C . ALA A 1 212 ? 18.883 -0.250 -10.497 1.00 97.06 212 ALA A C 1
ATOM 1600 O O . ALA A 1 212 ? 19.496 -0.922 -9.662 1.00 97.06 212 ALA A O 1
ATOM 1601 N N . LEU A 1 213 ? 18.709 -0.700 -11.747 1.00 97.38 213 LEU A N 1
ATOM 1602 C CA . LEU A 1 213 ? 19.273 -1.962 -12.245 1.00 97.38 213 LEU A CA 1
ATOM 1603 C C . LEU A 1 213 ? 20.807 -1.958 -12.227 1.00 97.38 213 LEU A C 1
ATOM 1605 O O . LEU A 1 213 ? 21.412 -2.934 -11.778 1.00 97.38 213 LEU A O 1
ATOM 1609 N N . ILE A 1 214 ? 21.439 -0.861 -12.654 1.00 96.81 214 ILE A N 1
ATOM 1610 C CA . ILE A 1 214 ? 22.901 -0.697 -12.601 1.00 96.81 214 ILE A CA 1
ATOM 1611 C C . ILE A 1 214 ? 23.395 -0.758 -11.154 1.00 96.81 214 ILE A C 1
ATOM 1613 O O . ILE A 1 214 ? 24.314 -1.523 -10.857 1.00 96.81 214 ILE A O 1
ATOM 1617 N N . ASN A 1 215 ? 22.753 -0.018 -10.248 1.00 94.94 215 ASN A N 1
ATOM 1618 C CA . ASN A 1 215 ? 23.096 -0.008 -8.823 1.00 94.94 215 ASN A CA 1
ATOM 1619 C C . ASN A 1 215 ? 22.907 -1.388 -8.174 1.00 94.94 215 ASN A C 1
ATOM 1621 O O . ASN A 1 215 ? 23.647 -1.762 -7.266 1.00 94.94 215 ASN A O 1
ATOM 1625 N N . ALA A 1 216 ? 21.955 -2.179 -8.673 1.00 93.50 216 ALA A N 1
ATOM 1626 C CA . ALA A 1 216 ? 21.743 -3.562 -8.260 1.00 93.50 216 ALA A CA 1
ATOM 1627 C C . ALA A 1 216 ? 22.715 -4.573 -8.909 1.00 93.50 216 ALA A C 1
ATOM 1629 O O . ALA A 1 216 ? 22.594 -5.772 -8.649 1.00 93.50 216 ALA A O 1
ATOM 1630 N N . GLY A 1 217 ? 23.661 -4.119 -9.740 1.00 93.12 217 GLY A N 1
ATOM 1631 C CA . GLY A 1 217 ? 24.657 -4.952 -10.423 1.00 93.12 217 GLY A CA 1
ATOM 1632 C C . GLY A 1 217 ? 24.169 -5.617 -11.716 1.00 93.12 217 GLY A C 1
ATOM 1633 O O . GLY A 1 217 ? 24.897 -6.418 -12.297 1.00 93.12 217 GLY A O 1
ATOM 1634 N N . ALA A 1 218 ? 22.966 -5.295 -12.197 1.00 93.94 218 ALA A N 1
ATOM 1635 C CA . ALA A 1 218 ? 22.372 -5.846 -13.417 1.00 93.94 218 ALA A CA 1
ATOM 1636 C C . ALA A 1 218 ? 22.694 -4.987 -14.655 1.00 93.94 218 ALA A C 1
ATOM 1638 O O . ALA A 1 218 ? 21.801 -4.559 -15.385 1.00 93.94 218 ALA A O 1
ATOM 1639 N N . ILE A 1 219 ? 23.985 -4.728 -14.883 1.00 91.19 219 ILE A N 1
ATOM 1640 C CA . ILE A 1 219 ? 24.477 -3.823 -15.936 1.00 91.19 219 ILE A CA 1
ATOM 1641 C C . ILE A 1 219 ? 24.044 -4.300 -17.328 1.00 91.19 219 ILE A C 1
ATOM 1643 O O . ILE A 1 219 ? 23.502 -3.513 -18.097 1.00 91.19 219 ILE A O 1
ATOM 1647 N N . ASP A 1 220 ? 24.212 -5.589 -17.633 1.00 90.62 220 ASP A N 1
ATOM 1648 C CA . ASP A 1 220 ? 23.867 -6.134 -18.953 1.00 90.62 220 ASP A CA 1
ATOM 1649 C C . ASP A 1 220 ? 22.374 -5.969 -19.269 1.00 90.62 220 ASP A C 1
ATOM 1651 O O . ASP A 1 220 ? 22.006 -5.630 -20.390 1.00 90.62 220 ASP A O 1
ATOM 1655 N N . ALA A 1 221 ? 21.506 -6.131 -18.266 1.00 89.06 221 ALA A N 1
ATOM 1656 C CA . ALA A 1 221 ? 20.071 -5.915 -18.421 1.00 89.06 221 ALA A CA 1
ATOM 1657 C C . ALA A 1 221 ? 19.714 -4.437 -18.650 1.00 89.06 221 ALA A C 1
ATOM 1659 O O . ALA A 1 221 ? 18.760 -4.144 -19.361 1.00 89.06 221 ALA A O 1
ATOM 1660 N N . ALA A 1 222 ? 20.482 -3.509 -18.074 1.00 86.44 222 ALA A N 1
ATOM 1661 C CA . ALA A 1 222 ? 20.257 -2.071 -18.204 1.00 86.44 222 ALA A CA 1
ATOM 1662 C C . ALA A 1 222 ? 20.707 -1.488 -19.560 1.00 86.44 222 ALA A C 1
ATOM 1664 O O . ALA A 1 222 ? 20.307 -0.376 -19.901 1.00 86.44 222 ALA A O 1
ATOM 1665 N N . TYR A 1 223 ? 21.540 -2.210 -20.319 1.00 85.25 223 TYR A N 1
ATOM 1666 C CA . TYR A 1 223 ? 22.026 -1.794 -21.645 1.00 85.25 223 TYR A CA 1
ATOM 1667 C C . TYR A 1 223 ? 21.574 -2.712 -22.792 1.00 85.25 223 TYR A C 1
ATOM 1669 O O . TYR A 1 223 ? 21.738 -2.348 -23.954 1.00 85.25 223 TYR A O 1
ATOM 1677 N N . GLY A 1 224 ? 21.046 -3.901 -22.487 1.00 71.06 224 GLY A N 1
ATOM 1678 C CA . GLY A 1 224 ? 20.699 -4.933 -23.468 1.00 71.06 224 GLY A CA 1
ATOM 1679 C C . GLY A 1 224 ? 19.265 -4.897 -24.008 1.00 71.06 224 GLY A C 1
ATOM 1680 O O . GLY A 1 224 ? 18.921 -5.781 -24.791 1.00 71.06 224 GLY A O 1
ATOM 1681 N N . SER A 1 225 ? 18.437 -3.935 -23.584 1.00 60.34 225 SER A N 1
ATOM 1682 C CA . SER A 1 225 ? 17.031 -3.778 -24.003 1.00 60.34 225 SER A CA 1
ATOM 1683 C C . SER A 1 225 ? 16.804 -2.605 -24.946 1.00 60.34 225 SER A C 1
ATOM 1685 O O . SER A 1 225 ? 17.254 -1.497 -24.567 1.00 60.34 225 SER A O 1
#

Foldseek 3Di:
DPPLLVLLVCCLQPNAQDLVSLLPRDPVSNLVLLLDPPSQSSLLRVLRNLLVVSCSCPDLLQNLLSQLPRVCSLVSLLSSLLSLLVVLLPDPDPSSVVSNLVNLVSVLVSPHQLSSLQNPLSVLSNPSDDLVSNLVSVLSNCVSHLEHPPLLSLLVSLLVCLQDLSSLQSLLSSLPRYDPDPCNVSSLVSLLSSLVVYDPPDDPSSVSSLVSSVVSVNPCSSPVD

Radius of gyration: 19.73 Å; chains: 1; bounding box: 49×27×65 Å